Protein AF-A0A920RUZ6-F1 (afdb_monomer_lite)

Radius of gyration: 20.98 Å; chains: 1; bounding box: 64×50×50 Å

Sequence (282 aa):
MYFGDDDTEIQGAILIDAHHAANAIGATGCPRPEDCEFDDQKGVLYFACTAITGDADDSDSPDREIFAWDDHEKNENSGDHQNDPYRPGMIIKIADDNEGSPESLTFRWETLMMGGEPADGGAGWANPDNLELDDKGNLWMVTDIASEVLNQPVIDRDKVSNSSLRGIYSNNSAWFIPTSGPYSGQSFPFAIGPAETELCGLQFSKDQRTLFLTPQHPGIFNGRRKDMAFEERKFALKTTDGKEFFQVRKVPIGSNWPSKEPNQPPRSSIVGVRRKNNKPIV

Secondary structure (DSSP, 8-state):
----SSHHHHHHHHHHTHHHHHHHTTPPPPS-EEEEEEETTTTEEEEEE--B---TT-TTSPPHHHH-SS-TTTT--TT-SS----B--EEEEEEESSSS-TT-S-EEEEEEEE-S-GGGT--S---EEEEEE-TT--EEEEE---TTTTT---S-GGGS-HHHHGGGG-S-EEEEE--SSTTTT--EEEEEPPTT-EEEEEEE-TTSSEEEEEEESTTTTT-BPPTT-EEEEEEEEE-TTS-EEEEEEEEESSB-TTT--TTPPP----EEEE-TT-----

Foldseek 3Di:
DADDPDPVRRVVRCVVVVVVVCVVVPHFQAQQWAEKDADLVQLKIKTWRQKQADDPPDSNHGDCVPPPPDDPVPPDPVPDPPPGRIFQIFMKMKHAPPRNDPPGPHIDMDGLFGADALLVVHQLHGRWHYWDADPVRWIKTKHDLQLVLALDADDDVNPDGPNNLNNVSHAIFMWTAGCDDPRHSHIDTDGGAFRSWTFHDWDADPQQFWIKIKGPDFQVDQWAQAPQDWDWGKYWDA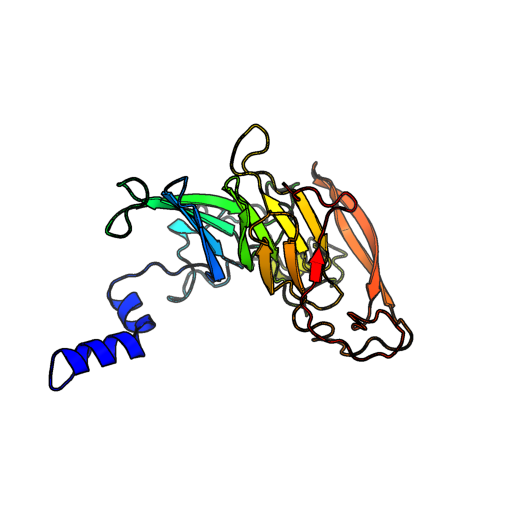DSNGDTDIDTDTHTRTDQPPVRDHRHTHDIDIDIDGDPVSHRPD

pLDDT: mean 90.52, std 12.58, range [43.28, 98.44]

Structure (mmCIF, N/CA/C/O backbone):
data_AF-A0A920RUZ6-F1
#
_entry.id   AF-A0A920RUZ6-F1
#
loop_
_atom_site.group_PDB
_atom_site.id
_atom_site.type_symbol
_atom_site.label_atom_id
_atom_site.label_alt_id
_atom_site.label_comp_id
_atom_site.label_asym_id
_atom_site.label_entity_id
_atom_site.label_seq_id
_atom_site.pdbx_PDB_ins_code
_atom_site.Cartn_x
_atom_site.Cartn_y
_atom_site.Cartn_z
_atom_site.occupancy
_atom_site.B_iso_or_equiv
_atom_site.auth_seq_id
_atom_site.auth_comp_id
_atom_site.auth_asym_id
_atom_site.auth_atom_id
_atom_site.pdbx_PDB_model_num
ATOM 1 N N . MET A 1 1 ? -36.892 10.393 3.819 1.00 81.75 1 MET A N 1
ATOM 2 C CA . MET A 1 1 ? -35.977 9.926 2.758 1.00 81.75 1 MET A CA 1
ATOM 3 C C . MET A 1 1 ? -36.256 8.464 2.444 1.00 81.75 1 MET A C 1
ATOM 5 O O . MET A 1 1 ? -36.456 8.162 1.282 1.00 81.75 1 MET A O 1
ATOM 9 N N . TYR A 1 2 ? -36.401 7.608 3.459 1.00 92.81 2 TYR A N 1
ATOM 10 C CA . TYR A 1 2 ? -36.745 6.190 3.300 1.00 92.81 2 TYR A CA 1
ATOM 11 C C . TYR A 1 2 ? -38.190 5.900 3.742 1.00 92.81 2 TYR A C 1
ATOM 13 O O . TYR A 1 2 ? -38.715 6.615 4.597 1.00 92.81 2 TYR A O 1
ATOM 21 N N . PHE A 1 3 ? -38.824 4.884 3.148 1.00 93.00 3 PHE A N 1
ATOM 22 C CA . PHE A 1 3 ? -40.192 4.435 3.441 1.00 93.00 3 PHE A CA 1
ATOM 23 C C . PHE A 1 3 ? -40.222 2.903 3.549 1.00 93.00 3 PHE A C 1
ATOM 25 O O . PHE A 1 3 ? -39.494 2.234 2.820 1.00 93.00 3 PHE A O 1
ATOM 32 N N . GLY A 1 4 ? -41.080 2.374 4.418 1.00 93.88 4 GLY A N 1
ATOM 33 C CA . GLY A 1 4 ? -41.349 0.946 4.609 1.00 93.88 4 GLY A CA 1
ATOM 34 C C . GLY A 1 4 ? -42.641 0.769 5.411 1.00 93.88 4 GLY A C 1
ATOM 35 O O . GLY A 1 4 ? -43.097 1.731 6.038 1.00 93.88 4 GLY A O 1
ATOM 36 N N . ASP A 1 5 ? -43.241 -0.419 5.367 1.00 97.50 5 ASP A N 1
ATOM 37 C CA . ASP A 1 5 ? -44.487 -0.722 6.083 1.00 97.50 5 ASP A CA 1
ATOM 38 C C . ASP A 1 5 ? -44.259 -0.866 7.604 1.00 97.50 5 ASP A C 1
ATOM 40 O O . ASP A 1 5 ? -45.189 -0.669 8.392 1.00 97.50 5 ASP A O 1
ATOM 44 N N . ASP A 1 6 ? -43.020 -1.149 8.026 1.00 97.88 6 ASP A N 1
ATOM 45 C CA . ASP A 1 6 ? -42.577 -1.178 9.424 1.00 97.88 6 ASP A CA 1
ATOM 46 C C . ASP A 1 6 ? -41.104 -0.737 9.608 1.00 97.88 6 ASP A C 1
ATOM 48 O O . ASP A 1 6 ? -40.382 -0.457 8.646 1.00 97.88 6 ASP A O 1
ATOM 52 N N . ASP A 1 7 ? -40.647 -0.670 10.865 1.00 97.75 7 ASP A N 1
ATOM 53 C CA . ASP A 1 7 ? -39.282 -0.255 11.227 1.00 97.75 7 ASP A CA 1
ATOM 54 C C . ASP A 1 7 ? -38.195 -1.164 10.626 1.00 97.75 7 ASP A C 1
ATOM 56 O O . ASP A 1 7 ? -37.092 -0.700 10.329 1.00 97.75 7 ASP A O 1
ATOM 60 N N . THR A 1 8 ? -38.488 -2.453 10.427 1.00 98.00 8 THR A N 1
ATOM 61 C CA . THR A 1 8 ? -37.533 -3.409 9.849 1.00 98.00 8 THR A CA 1
ATOM 62 C C . THR A 1 8 ? -37.346 -3.135 8.364 1.00 98.00 8 THR A C 1
ATOM 64 O O . THR A 1 8 ? -36.214 -3.139 7.881 1.00 98.00 8 THR A O 1
ATOM 67 N N . GLU A 1 9 ? -38.429 -2.853 7.640 1.00 98.00 9 GLU A N 1
ATOM 68 C CA . GLU A 1 9 ? -38.355 -2.471 6.230 1.00 98.00 9 GLU A CA 1
ATOM 69 C C . GLU A 1 9 ? -37.656 -1.122 6.036 1.00 98.00 9 GLU A C 1
ATOM 71 O O . GLU A 1 9 ? -36.817 -0.993 5.141 1.00 98.00 9 GLU A O 1
ATOM 76 N N . ILE A 1 10 ? -37.919 -0.140 6.908 1.00 97.38 10 ILE A N 1
ATOM 77 C CA . ILE A 1 10 ? -37.213 1.151 6.887 1.00 97.38 10 ILE A CA 1
ATOM 78 C C . ILE A 1 10 ? -35.712 0.943 7.124 1.00 97.38 10 ILE A C 1
ATOM 80 O O . ILE A 1 10 ? -34.892 1.467 6.366 1.00 97.38 10 ILE A O 1
ATOM 84 N N . GLN A 1 11 ? -35.336 0.154 8.136 1.00 97.75 11 GLN A N 1
ATOM 85 C CA . GLN A 1 11 ? -33.933 -0.156 8.408 1.00 97.75 11 GLN A CA 1
ATOM 86 C C . GLN A 1 11 ? -33.286 -0.923 7.246 1.00 97.75 11 GLN A C 1
ATOM 88 O O . GLN A 1 11 ? -32.140 -0.649 6.891 1.00 97.75 11 GLN A O 1
ATOM 93 N N . GLY A 1 12 ? -34.015 -1.850 6.621 1.00 97.69 12 GLY A N 1
ATOM 94 C CA . GLY A 1 12 ? -33.564 -2.572 5.432 1.00 97.69 12 GLY A CA 1
ATOM 95 C C . GLY A 1 12 ? -33.274 -1.636 4.258 1.00 97.69 12 GLY A C 1
ATOM 96 O O . GLY A 1 12 ? -32.224 -1.757 3.630 1.00 97.69 12 GLY A O 1
ATOM 97 N N . ALA A 1 13 ? -34.152 -0.661 4.005 1.00 96.81 13 ALA A N 1
ATOM 98 C CA . ALA A 1 13 ? -33.943 0.350 2.971 1.00 96.81 13 ALA A CA 1
ATOM 99 C C . ALA A 1 13 ? -32.694 1.205 3.247 1.00 96.81 13 ALA A C 1
ATOM 101 O O . ALA A 1 13 ? -31.898 1.422 2.337 1.00 96.81 13 ALA A O 1
ATOM 102 N N . ILE A 1 14 ? -32.480 1.622 4.501 1.00 97.06 14 ILE A N 1
ATOM 103 C CA . ILE A 1 14 ? -31.285 2.381 4.910 1.00 97.06 14 ILE A CA 1
ATOM 104 C C . ILE A 1 14 ? -30.004 1.568 4.689 1.00 97.06 14 ILE A C 1
ATOM 106 O O . ILE A 1 14 ? -29.019 2.112 4.208 1.00 97.06 14 ILE A O 1
ATOM 110 N N . LEU A 1 15 ? -29.995 0.275 5.031 1.00 97.12 15 LEU A N 1
ATOM 111 C CA . LEU A 1 15 ? -28.811 -0.578 4.867 1.00 97.12 15 LEU A CA 1
ATOM 112 C C . LEU A 1 15 ? -28.478 -0.850 3.396 1.00 97.12 15 LEU A C 1
ATOM 114 O O . LEU A 1 15 ? -27.304 -0.932 3.043 1.00 97.12 15 LEU A O 1
ATOM 118 N N . ILE A 1 16 ? -29.494 -0.987 2.541 1.00 96.50 16 ILE A N 1
ATOM 119 C CA . ILE A 1 16 ? -29.303 -1.129 1.091 1.00 96.50 16 ILE A CA 1
ATOM 120 C C . ILE A 1 16 ? -28.745 0.168 0.498 1.00 96.50 16 ILE A C 1
ATOM 122 O O . ILE A 1 16 ? -27.874 0.114 -0.367 1.00 96.50 16 ILE A O 1
ATOM 126 N N . ASP A 1 17 ? -29.220 1.316 0.983 1.00 96.31 17 ASP A N 1
ATOM 127 C CA . ASP A 1 17 ? -28.844 2.644 0.496 1.00 96.31 17 ASP A CA 1
ATOM 128 C C . ASP A 1 17 ? -27.878 3.381 1.444 1.00 96.31 17 ASP A C 1
ATOM 130 O O . ASP A 1 17 ? -27.943 4.598 1.642 1.00 96.31 17 ASP A O 1
ATOM 134 N N . ALA A 1 18 ? -26.977 2.624 2.081 1.00 96.00 18 ALA A N 1
ATOM 135 C CA . ALA A 1 18 ? -26.134 3.128 3.164 1.00 96.00 18 ALA A CA 1
ATOM 136 C C . ALA A 1 18 ? -25.272 4.328 2.743 1.00 96.00 18 ALA A C 1
ATOM 138 O O . ALA A 1 18 ? -25.048 5.228 3.549 1.00 96.00 18 ALA A O 1
ATOM 139 N N . HIS A 1 19 ? -24.831 4.375 1.482 1.00 92.50 19 HIS A N 1
ATOM 140 C CA . HIS A 1 19 ? -24.057 5.493 0.946 1.00 92.50 19 HIS A CA 1
ATOM 141 C C . HIS A 1 19 ? -24.870 6.801 0.927 1.00 92.50 19 HIS A C 1
ATOM 143 O O . HIS A 1 19 ? -24.443 7.797 1.510 1.00 92.50 19 HIS A O 1
ATOM 149 N N . HIS A 1 20 ? -26.079 6.811 0.351 1.00 92.25 20 HIS A N 1
ATOM 150 C CA . HIS A 1 20 ? -26.919 8.014 0.366 1.00 92.25 20 HIS A CA 1
ATOM 151 C C . HIS A 1 20 ? -27.408 8.363 1.773 1.00 92.25 20 HIS A C 1
ATOM 153 O O . HIS A 1 20 ? -27.514 9.543 2.111 1.00 92.25 20 HIS A O 1
ATOM 159 N N . ALA A 1 21 ? -27.668 7.364 2.623 1.00 95.19 21 ALA A N 1
ATOM 160 C CA . ALA A 1 21 ? -27.991 7.593 4.027 1.00 95.19 21 ALA A CA 1
ATOM 161 C C . ALA A 1 21 ? -26.835 8.281 4.777 1.00 95.19 21 ALA A C 1
ATOM 163 O O . ALA A 1 21 ? -27.088 9.227 5.522 1.00 95.19 21 ALA A O 1
ATOM 164 N N . ALA A 1 22 ? -25.586 7.860 4.543 1.00 93.88 22 ALA A N 1
ATOM 165 C CA . ALA A 1 22 ? -24.387 8.478 5.109 1.00 93.88 22 ALA A CA 1
ATOM 166 C C . ALA A 1 22 ? -24.222 9.933 4.640 1.00 93.88 22 ALA A C 1
ATOM 168 O O . ALA A 1 22 ? -24.032 10.830 5.463 1.00 93.88 22 ALA A O 1
ATOM 169 N N . ASN A 1 23 ? -24.396 10.193 3.341 1.00 90.19 23 ASN A N 1
ATOM 170 C CA . ASN A 1 23 ? -24.337 11.555 2.799 1.00 90.19 23 ASN A CA 1
ATOM 171 C C . ASN A 1 23 ? -25.427 12.446 3.420 1.00 90.19 23 ASN A C 1
ATOM 173 O O . ASN A 1 23 ? -25.171 13.593 3.782 1.00 90.19 23 ASN A O 1
ATOM 177 N N . ALA A 1 24 ? -26.639 11.914 3.616 1.00 92.12 24 ALA A N 1
ATOM 178 C CA . ALA A 1 24 ? -27.757 12.654 4.203 1.00 92.12 24 ALA A CA 1
ATOM 179 C C . ALA A 1 24 ? -27.532 13.063 5.670 1.00 92.12 24 ALA A C 1
ATOM 181 O O . ALA A 1 24 ? -28.095 14.070 6.105 1.00 92.12 24 ALA A O 1
ATOM 182 N N . ILE A 1 25 ? -26.732 12.304 6.426 1.00 93.50 25 ILE A N 1
ATOM 183 C CA . ILE A 1 25 ? -26.353 12.647 7.807 1.00 93.50 25 ILE A CA 1
ATOM 184 C C . ILE A 1 25 ? -25.057 13.467 7.891 1.00 93.50 25 ILE A C 1
ATOM 186 O O . ILE A 1 25 ? -24.639 13.811 8.994 1.00 93.50 25 ILE A O 1
ATOM 190 N N . GLY A 1 26 ? -24.444 13.804 6.750 1.00 91.25 26 GLY A N 1
ATOM 191 C CA . GLY A 1 26 ? -23.227 14.613 6.686 1.00 91.25 26 GLY A CA 1
ATOM 192 C C . GLY A 1 26 ? -21.947 13.837 6.995 1.00 91.25 26 GLY A C 1
ATOM 193 O O . GLY A 1 26 ? -21.047 14.392 7.621 1.00 91.25 26 GLY A O 1
ATOM 194 N N . ALA A 1 27 ? -21.866 12.560 6.606 1.00 91.81 27 ALA A N 1
ATOM 195 C CA . ALA A 1 27 ? -20.615 11.812 6.687 1.00 91.81 27 ALA A CA 1
ATOM 196 C C . ALA A 1 27 ? -19.507 12.501 5.871 1.00 91.81 27 ALA A C 1
ATOM 198 O O . ALA A 1 27 ? -19.754 13.033 4.789 1.00 91.81 27 ALA A O 1
ATOM 199 N N . THR A 1 28 ? -18.279 12.474 6.386 1.00 89.31 28 THR A N 1
ATOM 200 C CA . THR A 1 28 ? -17.115 13.042 5.702 1.00 89.31 28 THR A CA 1
ATOM 201 C C . THR A 1 28 ? -16.725 12.186 4.495 1.00 89.31 28 THR A C 1
ATOM 203 O O . THR A 1 28 ? -16.514 10.980 4.634 1.00 89.31 28 THR A O 1
ATOM 206 N N . GLY A 1 29 ? -16.567 12.807 3.324 1.00 87.56 29 GLY A N 1
ATOM 207 C CA . GLY A 1 29 ? -15.992 12.149 2.149 1.00 87.56 29 GLY A CA 1
ATOM 208 C C . GLY A 1 29 ? -14.511 11.832 2.370 1.00 87.56 29 GLY A C 1
ATOM 209 O O . GLY A 1 29 ? -13.710 12.739 2.588 1.00 87.56 29 GLY A O 1
ATOM 210 N N . CYS A 1 30 ? -14.134 10.552 2.323 1.00 88.50 30 CYS A N 1
ATOM 211 C CA . CYS A 1 30 ? -12.760 10.089 2.560 1.00 88.50 30 CYS A CA 1
ATOM 212 C C . CYS A 1 30 ? -11.990 9.818 1.248 1.00 88.50 30 CYS A C 1
ATOM 214 O O . CYS A 1 30 ? -12.592 9.399 0.256 1.00 88.50 30 CYS A O 1
ATOM 216 N N . PRO A 1 31 ? -10.647 9.955 1.230 1.00 87.06 31 PRO A N 1
ATOM 217 C CA . PRO A 1 31 ? -9.810 9.700 0.056 1.00 87.06 31 PRO A CA 1
ATOM 218 C C . PRO A 1 31 ? -9.584 8.214 -0.197 1.00 87.06 31 PRO A C 1
ATOM 220 O O . PRO A 1 31 ? -8.506 7.685 0.067 1.00 87.06 31 PRO A O 1
ATOM 223 N N . ARG A 1 32 ? -10.615 7.554 -0.739 1.00 91.50 32 ARG A N 1
ATOM 224 C CA . ARG A 1 32 ? -10.594 6.130 -1.110 1.00 91.50 32 ARG A CA 1
ATOM 225 C C . ARG A 1 32 ? -10.075 5.252 0.044 1.00 91.50 32 ARG A C 1
ATOM 227 O O . ARG A 1 32 ? -8.954 4.743 -0.038 1.00 91.50 32 ARG A O 1
ATOM 234 N N . PRO A 1 33 ? -10.828 5.162 1.157 1.00 93.62 33 PRO A N 1
ATOM 235 C CA . PRO A 1 33 ? -10.464 4.272 2.251 1.00 93.62 33 PRO A CA 1
ATOM 236 C C . PRO A 1 33 ? -10.457 2.820 1.752 1.00 93.62 33 PRO A C 1
ATOM 238 O O . PRO A 1 33 ? -11.428 2.391 1.131 1.00 93.62 33 PRO A O 1
ATOM 241 N N . GLU A 1 34 ? -9.368 2.100 2.016 1.00 95.19 34 GLU A N 1
ATOM 242 C CA . GLU A 1 34 ? -9.200 0.683 1.678 1.00 95.19 34 GLU A CA 1
ATOM 243 C C . GLU A 1 34 ? -9.257 -0.156 2.970 1.00 95.19 34 GLU A C 1
ATOM 245 O O . GLU A 1 34 ? -10.332 -0.331 3.545 1.00 95.19 34 GLU A O 1
ATOM 250 N N . ASP A 1 35 ? -8.118 -0.651 3.459 1.00 96.75 35 ASP A N 1
ATOM 251 C CA . ASP A 1 35 ? -8.047 -1.544 4.616 1.00 96.75 35 ASP A CA 1
ATOM 252 C C . ASP A 1 35 ? -7.887 -0.809 5.952 1.00 96.75 35 ASP A C 1
ATOM 254 O O . ASP A 1 35 ? -7.406 0.330 6.008 1.00 96.75 35 ASP A O 1
ATOM 258 N N . CYS A 1 36 ? -8.242 -1.484 7.047 1.00 96.25 36 CYS A N 1
ATOM 259 C CA . CYS A 1 36 ? -8.082 -0.965 8.398 1.00 96.25 36 CYS A CA 1
ATOM 260 C C . CYS A 1 36 ? -7.667 -2.037 9.410 1.00 96.25 36 CYS A C 1
ATOM 262 O O . CYS A 1 36 ? -8.163 -3.157 9.382 1.00 96.25 36 CYS A O 1
ATOM 264 N N . GLU A 1 37 ? -6.820 -1.651 10.362 1.00 96.69 37 GLU A N 1
ATOM 265 C CA . GLU A 1 37 ? -6.288 -2.530 11.402 1.00 96.69 37 GLU A CA 1
ATOM 266 C C . GLU A 1 37 ? -6.406 -1.896 12.782 1.00 96.69 37 GLU A C 1
ATOM 268 O O . GLU A 1 37 ? -6.001 -0.748 12.991 1.00 96.69 37 GLU A O 1
ATOM 273 N N . PHE A 1 38 ? -6.949 -2.648 13.738 1.00 95.50 38 PHE A N 1
ATOM 274 C CA . PHE A 1 38 ? -7.128 -2.187 15.111 1.00 95.50 38 PHE A CA 1
ATOM 275 C C . PHE A 1 38 ? -6.049 -2.769 16.025 1.00 95.50 38 PHE A C 1
ATOM 277 O O . PHE A 1 38 ? -5.904 -3.982 16.163 1.00 95.50 38 PHE A O 1
ATOM 284 N N . ASP A 1 39 ? -5.291 -1.890 16.675 1.00 95.19 39 ASP A N 1
ATOM 285 C CA . ASP A 1 39 ? -4.298 -2.272 17.670 1.00 95.19 39 ASP A CA 1
ATOM 286 C C . ASP A 1 39 ? -4.956 -2.346 19.050 1.00 95.19 39 ASP A C 1
ATOM 288 O O . ASP A 1 39 ? -5.033 -1.344 19.764 1.00 95.19 39 ASP A O 1
ATOM 292 N N . ASP A 1 40 ? -5.382 -3.549 19.441 1.00 90.94 40 ASP A N 1
ATOM 293 C CA . ASP A 1 40 ? -5.983 -3.828 20.754 1.00 90.94 40 ASP A CA 1
ATOM 29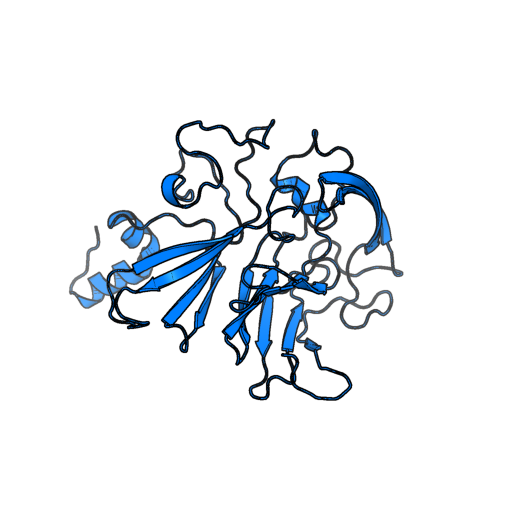4 C C . ASP A 1 40 ? -5.091 -3.407 21.938 1.00 90.94 40 ASP A C 1
ATOM 296 O O . ASP A 1 40 ? -5.588 -3.158 23.035 1.00 90.94 40 ASP A O 1
ATOM 300 N N . GLN A 1 41 ? -3.764 -3.350 21.761 1.00 90.62 41 GLN A N 1
ATOM 301 C CA . GLN A 1 41 ? -2.845 -2.976 22.841 1.00 90.62 41 GLN A CA 1
ATOM 302 C C . GLN A 1 41 ? -2.777 -1.462 23.030 1.00 90.62 41 GLN A C 1
ATOM 304 O O . GLN A 1 41 ? -2.521 -0.991 24.139 1.00 90.62 41 GLN A O 1
ATOM 309 N N . LYS A 1 42 ? -2.956 -0.705 21.944 1.00 92.00 42 LYS A N 1
ATOM 310 C CA . LYS A 1 42 ? -2.902 0.760 21.952 1.00 92.00 42 LYS A CA 1
ATOM 311 C C . LYS A 1 42 ? -4.281 1.421 21.949 1.00 92.00 42 LYS A C 1
ATOM 313 O O . LYS A 1 42 ? -4.343 2.617 22.219 1.00 92.00 42 LYS A O 1
ATOM 318 N N . GLY A 1 43 ? -5.345 0.682 21.633 1.00 94.00 43 GLY A N 1
ATOM 319 C CA . GLY A 1 43 ? -6.697 1.219 21.475 1.00 94.00 43 GLY A CA 1
ATOM 320 C C . GLY A 1 43 ? -6.813 2.177 20.288 1.00 94.00 43 GLY A C 1
ATOM 321 O O . GLY A 1 43 ? -7.483 3.202 20.390 1.00 94.00 43 GLY A O 1
ATOM 322 N N . VAL A 1 44 ? -6.106 1.899 19.185 1.00 94.75 44 VAL A N 1
ATOM 323 C CA . VAL A 1 44 ? -6.088 2.775 18.001 1.00 94.75 44 VAL A CA 1
ATOM 324 C C . VAL A 1 44 ? -6.409 2.004 16.727 1.00 94.75 44 VAL A C 1
ATOM 326 O O . VAL A 1 44 ? -5.952 0.879 16.545 1.00 94.75 44 VAL A O 1
ATOM 329 N N . LEU A 1 45 ? -7.165 2.635 15.832 1.00 95.56 45 LEU A N 1
ATOM 330 C CA . LEU A 1 45 ? -7.466 2.139 14.493 1.00 95.56 45 LEU A CA 1
ATOM 331 C C . LEU A 1 45 ? -6.542 2.820 13.485 1.00 95.56 45 LEU A C 1
ATOM 333 O O . LEU A 1 45 ? -6.452 4.047 13.450 1.00 95.56 45 LEU A O 1
ATOM 337 N N . TYR A 1 46 ? -5.892 2.037 12.640 1.00 96.06 46 TYR A N 1
ATOM 338 C CA . TYR A 1 46 ? -5.207 2.515 11.448 1.00 96.06 46 TYR A CA 1
ATOM 339 C C . TYR A 1 46 ? -6.079 2.225 10.237 1.00 96.06 46 TYR A C 1
ATOM 341 O O . TYR A 1 46 ? -6.652 1.146 10.161 1.00 96.06 46 TYR A O 1
ATOM 349 N N . PHE A 1 47 ? -6.157 3.132 9.273 1.00 95.56 47 PHE A N 1
ATOM 350 C CA . PHE A 1 47 ? -6.726 2.799 7.970 1.00 95.56 47 PHE A CA 1
ATOM 351 C C . PHE A 1 47 ? -5.967 3.485 6.844 1.00 95.56 47 PHE A C 1
ATOM 353 O O . PHE A 1 47 ? -5.413 4.579 7.010 1.00 95.56 47 PHE A O 1
ATOM 360 N N . ALA A 1 48 ? -5.898 2.795 5.713 1.00 96.56 48 ALA A N 1
ATOM 361 C CA . ALA A 1 48 ? -5.228 3.268 4.520 1.00 96.56 48 ALA A CA 1
ATOM 362 C C . ALA A 1 48 ? -6.209 4.030 3.630 1.00 96.56 48 ALA A C 1
ATOM 364 O O . ALA A 1 48 ? -7.334 3.601 3.386 1.00 96.56 48 ALA A O 1
ATOM 365 N N . CYS A 1 49 ? -5.747 5.156 3.108 1.00 95.19 49 CYS A N 1
ATOM 366 C CA . CYS A 1 49 ? -6.401 5.909 2.056 1.00 95.19 49 CYS A CA 1
ATOM 367 C C . CYS A 1 49 ? -5.503 5.860 0.825 1.00 95.19 49 CYS A C 1
ATOM 369 O O . CYS A 1 49 ? -4.452 6.510 0.802 1.00 95.19 49 CYS A O 1
ATOM 371 N N . THR A 1 50 ? -5.881 5.078 -0.188 1.00 95.00 50 THR A N 1
ATOM 372 C CA . THR A 1 50 ? -4.951 4.735 -1.277 1.00 95.00 50 THR A CA 1
ATOM 373 C C . THR A 1 50 ? -4.575 5.931 -2.141 1.00 95.00 50 THR A C 1
ATOM 375 O O . THR A 1 50 ? -3.443 6.061 -2.601 1.00 95.00 50 THR A O 1
ATOM 378 N N . ALA A 1 51 ? -5.486 6.870 -2.362 1.00 90.56 51 ALA A N 1
ATOM 379 C CA . ALA A 1 51 ? -5.167 8.082 -3.095 1.00 90.56 51 ALA A CA 1
ATOM 380 C C . ALA A 1 51 ? -6.178 9.169 -2.792 1.00 90.56 51 ALA A C 1
ATOM 382 O O . ALA A 1 51 ? -7.371 8.909 -2.656 1.00 90.56 51 ALA A O 1
ATOM 383 N N . ILE A 1 52 ? -5.695 10.405 -2.809 1.00 85.38 52 ILE A N 1
ATOM 384 C CA . ILE A 1 52 ? -6.576 11.562 -2.902 1.00 85.38 52 ILE A CA 1
ATOM 385 C C . ILE A 1 52 ? -6.745 11.848 -4.387 1.00 85.38 52 ILE A C 1
ATOM 387 O O . ILE A 1 52 ? -5.763 12.055 -5.103 1.00 85.38 52 ILE A O 1
ATOM 391 N N . THR A 1 53 ? -7.986 11.788 -4.847 1.00 78.75 53 THR A N 1
ATOM 392 C CA . THR A 1 53 ? -8.392 12.041 -6.230 1.00 78.75 53 THR A CA 1
ATOM 393 C C . THR A 1 53 ? -9.663 12.876 -6.210 1.00 78.75 53 THR A C 1
ATOM 395 O O . THR A 1 53 ? -10.484 12.662 -5.325 1.00 78.75 53 THR A O 1
ATOM 398 N N . GLY A 1 54 ? -9.852 13.759 -7.191 1.00 64.81 54 GLY A N 1
ATOM 399 C CA . GLY A 1 54 ? -11.098 14.514 -7.359 1.00 64.81 54 GLY A CA 1
ATOM 400 C C . GLY A 1 54 ? -10.902 16.028 -7.400 1.00 64.81 54 GLY A C 1
ATOM 401 O O . GLY A 1 54 ? -9.933 16.570 -6.862 1.00 64.81 54 GLY A O 1
ATOM 402 N N . ASP A 1 55 ? -11.830 16.706 -8.069 1.00 55.75 55 ASP A N 1
ATOM 403 C CA . ASP A 1 55 ? -11.912 18.165 -8.091 1.00 55.75 55 ASP A CA 1
ATOM 404 C C . ASP A 1 55 ? -12.611 18.688 -6.828 1.00 55.75 55 ASP A C 1
ATOM 406 O O . ASP A 1 55 ? -13.401 17.985 -6.199 1.00 55.75 55 ASP A O 1
ATOM 410 N N . ALA A 1 56 ? -12.313 19.937 -6.455 1.00 49.94 56 ALA A N 1
ATOM 411 C CA . ALA A 1 56 ? -12.820 20.607 -5.247 1.00 49.94 56 ALA A CA 1
ATOM 412 C C . ALA A 1 56 ? -14.348 20.662 -5.148 1.00 49.94 56 ALA A C 1
ATOM 414 O O . ALA A 1 56 ? -14.882 20.845 -4.060 1.00 49.94 56 ALA A O 1
ATOM 415 N N . ASP A 1 57 ? -15.015 20.557 -6.296 1.00 50.72 57 ASP A N 1
ATOM 416 C CA . ASP A 1 57 ? -16.420 20.908 -6.474 1.00 50.72 57 ASP A CA 1
ATOM 417 C C . ASP A 1 57 ? -17.333 19.676 -6.629 1.00 50.72 57 ASP A C 1
ATOM 419 O O . ASP A 1 57 ? -18.521 19.831 -6.915 1.00 50.72 57 ASP A O 1
ATOM 423 N N . ASP A 1 58 ? -16.801 18.459 -6.463 1.00 55.69 58 ASP A N 1
ATOM 424 C CA . ASP A 1 58 ? -17.588 17.221 -6.484 1.00 55.69 58 ASP A CA 1
ATOM 425 C C . ASP A 1 58 ? -17.944 16.786 -5.053 1.00 55.69 58 ASP A C 1
ATOM 427 O O . ASP A 1 58 ? -17.081 16.728 -4.179 1.00 55.69 58 ASP A O 1
ATOM 431 N N . SER A 1 59 ? -19.221 16.486 -4.798 1.00 51.69 59 SER A N 1
ATOM 432 C CA . SER A 1 59 ? -19.712 16.082 -3.472 1.00 51.69 59 SER A CA 1
ATOM 433 C C . SER A 1 59 ? -19.196 14.716 -3.021 1.00 51.69 59 SER A C 1
ATOM 435 O O . SER A 1 59 ? -19.278 14.409 -1.835 1.00 51.69 59 SER A O 1
ATOM 437 N N . ASP A 1 60 ? -18.668 13.923 -3.956 1.00 57.41 60 ASP A N 1
ATOM 438 C CA . ASP A 1 60 ? -18.052 12.622 -3.683 1.00 57.41 60 ASP A CA 1
ATOM 439 C C . ASP A 1 60 ? -16.516 12.719 -3.567 1.00 57.41 60 ASP A C 1
ATOM 441 O O . ASP A 1 60 ? -15.829 11.704 -3.403 1.00 57.41 60 ASP A O 1
ATOM 445 N N . SER A 1 61 ? -15.957 13.934 -3.639 1.00 70.81 61 SER A N 1
ATOM 446 C CA . SER A 1 61 ? -14.531 14.169 -3.421 1.00 70.81 61 SER A CA 1
ATOM 447 C C . SER A 1 61 ? -14.168 14.124 -1.933 1.00 70.81 61 SER A C 1
ATOM 449 O O . SER A 1 61 ? -14.981 14.456 -1.067 1.00 70.81 61 SER A O 1
ATOM 451 N N . PRO A 1 62 ? -12.913 13.771 -1.611 1.00 80.31 62 PRO A N 1
ATOM 452 C CA . PRO A 1 62 ? -12.415 13.836 -0.247 1.00 80.31 62 PRO A CA 1
ATOM 453 C C . PRO A 1 62 ? -12.506 15.253 0.314 1.00 80.31 62 PRO A C 1
ATOM 455 O O . PRO A 1 62 ? -12.163 16.217 -0.377 1.00 80.31 62 PRO A O 1
ATOM 458 N N . ASP A 1 63 ? -12.908 15.370 1.578 1.00 80.12 63 ASP A N 1
ATOM 459 C CA . ASP A 1 63 ? -12.959 16.657 2.266 1.00 80.12 63 ASP A CA 1
ATOM 460 C C . ASP A 1 63 ? -11.556 17.281 2.327 1.00 80.12 63 ASP A C 1
ATOM 462 O O . ASP A 1 63 ? -10.612 16.704 2.874 1.00 80.12 63 ASP A O 1
ATOM 466 N N . ARG A 1 64 ? -11.403 18.466 1.733 1.00 72.12 64 ARG A N 1
ATOM 467 C CA . ARG A 1 64 ? -10.108 19.145 1.637 1.00 72.12 64 ARG A CA 1
ATOM 468 C C . ARG A 1 64 ? -9.665 19.757 2.957 1.00 72.12 64 ARG A C 1
ATOM 470 O O . ARG A 1 64 ? -8.469 19.793 3.205 1.00 72.12 64 ARG A O 1
ATOM 477 N N . GLU A 1 65 ? -10.578 20.214 3.808 1.00 74.19 65 GLU A N 1
ATOM 478 C CA . GLU A 1 65 ? -10.198 20.759 5.117 1.00 74.19 65 GLU A CA 1
ATOM 479 C C . GLU A 1 65 ? -9.576 19.674 6.002 1.00 74.19 65 GLU A C 1
ATOM 481 O O . GLU A 1 65 ? -8.697 19.955 6.816 1.00 74.19 65 GLU A O 1
ATOM 486 N N . ILE A 1 66 ? -10.010 18.427 5.812 1.00 79.50 66 ILE A N 1
ATOM 487 C CA . ILE A 1 66 ? -9.574 17.280 6.609 1.00 79.50 66 ILE A CA 1
ATOM 488 C C . ILE A 1 66 ? -8.381 16.567 5.962 1.00 79.50 66 ILE A C 1
ATOM 490 O O . ILE A 1 66 ? -7.428 16.211 6.653 1.00 79.50 66 ILE A O 1
ATOM 494 N N . PHE A 1 67 ? -8.408 16.355 4.644 1.00 81.25 67 PHE A N 1
ATOM 495 C CA . PHE A 1 67 ? -7.443 15.491 3.958 1.00 81.25 67 PHE A CA 1
ATOM 496 C C . PHE A 1 67 ? -6.459 16.228 3.038 1.00 81.25 67 PHE A C 1
ATOM 498 O O . PHE A 1 67 ? -5.602 15.570 2.442 1.00 81.25 67 PHE A O 1
ATOM 505 N N . ALA A 1 68 ? -6.523 17.559 2.893 1.00 65.81 68 ALA A N 1
ATOM 506 C CA . ALA A 1 68 ? -5.509 18.274 2.114 1.00 65.81 68 ALA A CA 1
ATOM 507 C C . ALA A 1 68 ? -4.128 18.226 2.790 1.00 65.81 68 ALA A C 1
ATOM 509 O O . ALA A 1 68 ? -3.986 18.274 4.010 1.00 65.81 68 ALA A O 1
ATOM 510 N N . TRP A 1 69 ? -3.094 18.129 1.953 1.00 6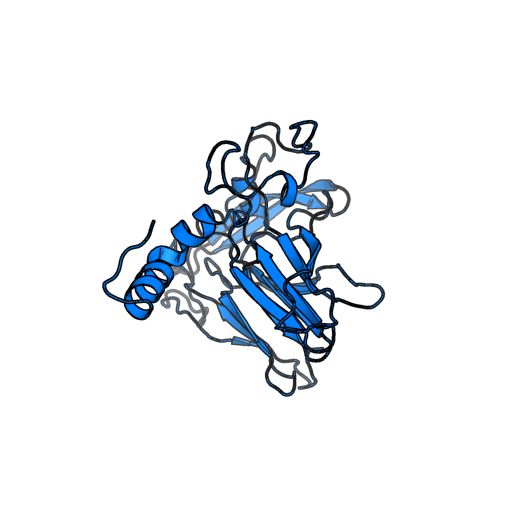0.59 69 TRP A N 1
ATOM 511 C CA . TRP A 1 69 ? -1.687 18.156 2.365 1.00 60.59 69 TRP A CA 1
ATOM 512 C C . TRP A 1 69 ? -1.139 19.588 2.456 1.00 60.59 69 TRP A C 1
ATOM 514 O O . TRP A 1 69 ? -0.237 19.871 3.243 1.00 60.59 69 TRP A O 1
ATOM 524 N N . ASP A 1 70 ? -1.668 20.483 1.625 1.00 53.94 70 ASP A N 1
ATOM 525 C CA . ASP A 1 70 ? -1.287 21.881 1.493 1.00 53.94 70 ASP A CA 1
ATOM 526 C C . ASP A 1 70 ? -2.313 22.823 2.135 1.00 53.94 70 ASP A C 1
ATOM 528 O O . ASP A 1 70 ? -3.488 22.496 2.278 1.00 53.94 70 ASP A O 1
ATOM 532 N N . ASP A 1 71 ? -1.819 23.990 2.555 1.00 47.84 71 ASP A N 1
ATOM 533 C CA . ASP A 1 71 ? -2.570 25.074 3.187 1.00 47.84 71 ASP A CA 1
ATOM 534 C C . ASP A 1 71 ? -3.913 25.333 2.483 1.00 47.84 71 ASP A C 1
ATOM 536 O O . ASP A 1 71 ? -3.963 25.923 1.397 1.00 47.84 71 ASP A O 1
ATOM 540 N N . HIS A 1 72 ? -4.995 24.924 3.151 1.00 46.28 72 HIS A N 1
ATOM 541 C CA . HIS A 1 72 ? -6.371 25.141 2.721 1.00 46.28 72 HIS A CA 1
ATOM 542 C C . HIS A 1 72 ? -6.658 26.623 2.406 1.00 46.28 72 HIS A C 1
ATOM 544 O O . HIS A 1 72 ? -7.479 26.920 1.541 1.00 46.28 72 HIS A O 1
ATOM 550 N N . GLU A 1 73 ? -5.960 27.571 3.049 1.00 44.53 73 GLU A N 1
ATOM 551 C CA . GLU A 1 73 ? -6.173 29.007 2.842 1.00 44.53 73 GLU A CA 1
ATOM 552 C C . GLU A 1 73 ? -5.526 29.549 1.562 1.00 44.53 73 GLU A C 1
ATOM 554 O O . GLU A 1 73 ? -5.998 30.555 1.023 1.00 44.53 73 GLU A O 1
ATOM 559 N N . LYS A 1 74 ? -4.449 28.928 1.060 1.00 46.00 74 LYS A N 1
ATOM 560 C CA . LYS A 1 74 ? -3.713 29.450 -0.106 1.00 46.00 74 LYS A CA 1
ATOM 561 C C . LYS A 1 74 ? -4.138 28.836 -1.429 1.00 46.00 74 LYS A C 1
ATOM 563 O O . LYS A 1 74 ? -3.892 29.457 -2.459 1.00 46.00 74 LYS A O 1
ATOM 568 N N . ASN A 1 75 ? -4.781 27.665 -1.421 1.00 43.88 75 ASN A N 1
ATOM 569 C CA . ASN A 1 75 ? -5.108 26.925 -2.648 1.00 43.88 75 ASN A CA 1
ATOM 570 C C . ASN A 1 75 ? -3.856 26.736 -3.543 1.00 43.88 75 ASN A C 1
ATOM 572 O O . ASN A 1 75 ? -3.934 26.754 -4.771 1.00 43.88 75 ASN A O 1
ATOM 576 N N . GLU A 1 76 ? -2.682 26.642 -2.907 1.00 44.56 76 GLU A N 1
ATOM 577 C CA . GLU A 1 76 ? -1.372 26.568 -3.545 1.00 44.56 76 GLU A CA 1
ATOM 578 C C . GLU A 1 76 ? -0.722 25.238 -3.194 1.00 44.56 76 GLU A C 1
ATOM 580 O O . GLU A 1 76 ? -0.118 25.047 -2.135 1.00 44.56 76 GLU A O 1
ATOM 585 N N . ASN A 1 77 ? -0.784 24.338 -4.160 1.00 49.28 77 ASN A N 1
ATOM 586 C CA . ASN A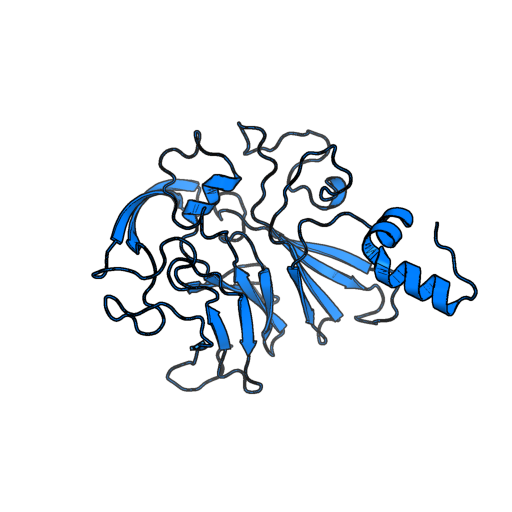 1 77 ? -0.088 23.079 -4.104 1.00 49.28 77 ASN A CA 1
ATOM 587 C C . ASN A 1 77 ? 1.383 23.352 -4.423 1.00 49.28 77 ASN A C 1
ATOM 589 O O . ASN A 1 77 ? 1.777 23.491 -5.579 1.00 49.28 77 ASN A O 1
ATOM 593 N N . SER A 1 78 ? 2.194 23.505 -3.374 1.00 43.28 78 SER A N 1
ATOM 594 C CA . SER A 1 78 ? 3.605 23.932 -3.453 1.00 43.28 78 SER A CA 1
ATOM 595 C C . SER A 1 78 ? 4.515 23.085 -4.371 1.00 43.28 78 SER A C 1
ATOM 597 O O . SER A 1 78 ? 5.657 23.476 -4.610 1.00 43.28 78 SER A O 1
ATOM 599 N N . GLY A 1 79 ? 4.015 21.969 -4.921 1.00 46.78 79 GLY A N 1
ATOM 600 C CA . GLY A 1 79 ? 4.686 21.126 -5.915 1.00 46.78 79 GLY A CA 1
ATOM 601 C C . GLY A 1 79 ? 3.899 20.852 -7.207 1.00 46.78 79 GLY A C 1
ATOM 602 O O . GLY A 1 79 ? 4.320 20.000 -7.983 1.00 46.78 79 GLY A O 1
ATOM 603 N N . ASP A 1 80 ? 2.778 21.527 -7.463 1.00 51.25 80 ASP A N 1
ATOM 604 C CA . ASP A 1 80 ? 1.916 21.265 -8.622 1.00 51.25 80 ASP A CA 1
ATOM 605 C C . ASP A 1 80 ? 1.814 22.479 -9.527 1.00 51.25 80 ASP A C 1
ATOM 607 O O . ASP A 1 80 ? 0.977 23.367 -9.390 1.00 51.25 80 ASP A O 1
ATOM 611 N N . HIS A 1 81 ? 2.700 22.485 -10.509 1.00 50.56 81 HIS A N 1
ATOM 612 C CA . HIS A 1 81 ? 2.685 23.465 -11.581 1.00 50.56 81 HIS A CA 1
ATOM 613 C C . HIS A 1 81 ? 1.596 23.169 -12.641 1.00 50.56 81 HIS A C 1
ATOM 615 O O . HIS A 1 81 ? 1.586 23.836 -13.675 1.00 50.56 81 HIS A O 1
ATOM 621 N N . GLN A 1 82 ? 0.722 22.166 -12.434 1.00 53.53 82 GLN A N 1
ATOM 622 C CA . GLN A 1 82 ? -0.159 21.589 -13.463 1.00 53.53 82 GLN A CA 1
ATOM 623 C C . GLN A 1 82 ? -1.647 21.431 -13.063 1.00 53.53 82 GLN A C 1
ATOM 625 O O . GLN A 1 82 ? -2.433 21.016 -13.915 1.00 53.53 82 GLN A O 1
ATOM 630 N N . ASN A 1 83 ? -2.055 21.810 -11.845 1.00 62.50 83 ASN A N 1
ATOM 631 C CA . ASN A 1 83 ? -3.408 21.636 -11.286 1.00 62.50 83 ASN A CA 1
ATOM 632 C C . ASN A 1 83 ? -3.892 20.162 -11.234 1.00 62.50 83 ASN A C 1
ATOM 634 O O . ASN A 1 83 ? -5.063 19.892 -11.500 1.00 62.50 83 ASN A O 1
ATOM 638 N N . ASP A 1 84 ? -3.016 19.198 -10.921 1.00 68.19 84 ASP A N 1
ATOM 639 C CA . ASP A 1 84 ? -3.390 17.784 -10.725 1.00 68.19 84 ASP A CA 1
ATOM 640 C C . ASP A 1 84 ? -3.720 17.495 -9.238 1.00 68.19 84 ASP A C 1
ATOM 642 O O . ASP A 1 84 ? -2.810 17.505 -8.390 1.00 68.19 84 ASP A O 1
ATOM 646 N N . PRO A 1 85 ? -4.991 17.176 -8.894 1.00 72.12 85 PRO A N 1
ATOM 647 C CA . PRO A 1 85 ? -5.404 16.922 -7.513 1.00 72.12 85 PRO A CA 1
ATOM 648 C C . PRO A 1 85 ? -4.859 15.605 -6.947 1.00 72.12 85 PRO A C 1
ATOM 650 O O . PRO A 1 85 ? -4.997 15.360 -5.749 1.00 72.12 85 PRO A O 1
ATOM 653 N N . TYR A 1 86 ? -4.236 14.756 -7.774 1.00 83.44 86 TYR A N 1
ATOM 654 C CA . TYR A 1 86 ? -3.696 13.479 -7.329 1.00 83.44 86 TYR A CA 1
ATOM 655 C C . TYR A 1 86 ? -2.714 13.643 -6.163 1.00 83.44 86 TYR A C 1
ATOM 657 O O . TYR A 1 86 ? -1.772 14.445 -6.212 1.00 83.44 86 TYR A O 1
ATOM 665 N N . ARG A 1 87 ? -2.880 12.806 -5.135 1.00 86.00 87 ARG A N 1
ATOM 666 C CA . ARG A 1 87 ? -1.885 12.590 -4.078 1.00 86.00 87 ARG A CA 1
ATOM 667 C C . ARG A 1 87 ? -1.647 11.099 -3.840 1.00 86.00 87 ARG A C 1
ATOM 669 O O . ARG A 1 87 ? -2.580 10.307 -3.962 1.00 86.00 87 ARG A O 1
ATOM 676 N N . PRO A 1 88 ? -0.423 10.714 -3.434 1.00 89.81 88 PRO A N 1
ATOM 677 C CA . PRO A 1 88 ? 0.020 9.321 -3.299 1.00 89.81 88 PRO A CA 1
ATOM 678 C C . PRO A 1 88 ? -0.636 8.509 -2.164 1.00 89.81 88 PRO A C 1
ATOM 680 O O . PRO A 1 88 ? -0.194 7.389 -1.921 1.00 89.81 88 PRO A O 1
ATOM 683 N N . GLY A 1 89 ? -1.664 9.034 -1.496 1.00 92.81 89 GLY A N 1
ATOM 684 C CA . GLY A 1 89 ? -2.365 8.363 -0.401 1.00 92.81 89 GLY A CA 1
ATOM 685 C C . GLY A 1 89 ? -1.736 8.603 0.969 1.00 92.81 89 GLY A C 1
ATOM 686 O O . GLY A 1 89 ? -0.671 9.210 1.084 1.00 92.81 89 GLY A O 1
ATOM 687 N N . MET A 1 90 ? -2.413 8.137 2.014 1.00 93.94 90 MET A N 1
ATOM 688 C CA . MET A 1 90 ? -2.034 8.349 3.411 1.00 93.94 90 MET A CA 1
ATOM 689 C C . MET A 1 90 ? -2.464 7.184 4.303 1.00 93.94 90 MET A C 1
ATOM 691 O O . MET A 1 90 ? -3.317 6.384 3.929 1.00 93.94 90 MET A O 1
ATOM 695 N N . ILE A 1 91 ? -1.880 7.114 5.496 1.00 95.81 91 ILE A N 1
ATOM 696 C CA . ILE A 1 91 ? -2.339 6.261 6.592 1.00 95.81 91 ILE A CA 1
ATOM 697 C C . ILE A 1 91 ? -2.828 7.185 7.698 1.00 95.81 91 ILE A C 1
ATOM 699 O O . ILE A 1 91 ? -2.078 8.048 8.166 1.00 95.81 91 ILE A O 1
ATOM 703 N N . ILE A 1 92 ? -4.070 6.990 8.122 1.00 94.81 92 ILE A N 1
ATOM 704 C CA . ILE A 1 92 ? -4.688 7.745 9.209 1.00 94.81 92 ILE A CA 1
ATOM 705 C C . ILE A 1 92 ? -4.724 6.861 10.446 1.00 94.81 92 ILE A C 1
ATOM 707 O O . ILE A 1 92 ? -4.934 5.651 10.362 1.00 94.81 92 ILE A O 1
ATOM 711 N N . LYS A 1 93 ? -4.508 7.481 11.601 1.00 94.88 93 LYS A N 1
ATOM 712 C CA . LYS A 1 93 ? -4.673 6.860 12.907 1.00 94.88 93 LYS A CA 1
ATOM 713 C C . LYS A 1 93 ? -5.828 7.534 13.634 1.00 94.88 93 LYS A C 1
ATOM 715 O O . LYS A 1 93 ? -5.846 8.756 13.762 1.00 94.88 93 LYS A O 1
ATOM 720 N N . ILE A 1 94 ? -6.752 6.731 14.140 1.00 94.19 94 ILE A N 1
ATOM 721 C CA . ILE A 1 94 ? -7.864 7.145 14.991 1.00 94.19 94 ILE A CA 1
ATOM 722 C C . ILE A 1 94 ? -7.646 6.566 16.387 1.00 94.19 94 ILE A C 1
ATOM 724 O O . ILE A 1 94 ? -7.310 5.394 16.537 1.00 94.19 94 ILE A O 1
ATOM 728 N N . ALA A 1 95 ? -7.852 7.391 17.405 1.00 94.94 95 ALA A N 1
ATOM 729 C CA . ALA A 1 95 ? -7.944 6.975 18.797 1.00 94.94 95 ALA A CA 1
ATOM 730 C C . ALA A 1 95 ? -9.264 7.504 19.353 1.00 94.94 95 ALA A C 1
ATOM 732 O O . ALA A 1 95 ? -9.569 8.685 19.178 1.00 94.94 95 ALA A O 1
ATOM 733 N N . ASP A 1 96 ? -10.053 6.655 19.996 1.00 93.25 96 ASP A N 1
ATOM 734 C CA . ASP A 1 96 ? -11.266 7.119 20.658 1.00 93.25 96 ASP A CA 1
ATOM 735 C C . ASP A 1 96 ? -10.933 7.928 21.931 1.00 93.25 96 ASP A C 1
ATOM 737 O O . ASP A 1 96 ? -9.782 8.017 22.367 1.00 93.25 96 ASP A O 1
ATOM 741 N N . ASP A 1 97 ? -11.946 8.546 22.536 1.00 88.19 97 ASP A N 1
ATOM 742 C CA . ASP A 1 97 ? -11.764 9.271 23.800 1.00 88.19 97 ASP A CA 1
ATOM 743 C C . ASP A 1 97 ? -11.822 8.356 25.047 1.00 88.19 97 ASP A C 1
ATOM 745 O O . ASP A 1 97 ? -11.775 8.861 26.172 1.00 88.19 97 ASP A O 1
ATOM 749 N N . ASN A 1 98 ? -11.932 7.030 24.877 1.00 88.50 98 ASN A N 1
ATOM 750 C CA . ASN A 1 98 ? -12.169 6.064 25.958 1.00 88.50 98 ASN A CA 1
ATOM 751 C C . ASN A 1 98 ? -11.333 4.770 25.825 1.00 88.50 98 ASN A C 1
ATOM 753 O O . ASN A 1 98 ? -11.805 3.674 26.121 1.00 88.50 98 ASN A O 1
ATOM 757 N N . GLU A 1 99 ? -10.065 4.917 25.436 1.00 85.75 99 GLU A N 1
ATOM 758 C CA . GLU A 1 99 ? -9.027 3.873 25.487 1.00 85.75 99 GLU A CA 1
ATOM 759 C C . GLU A 1 99 ? -9.346 2.588 24.689 1.00 85.75 99 GLU A C 1
ATOM 761 O O . GLU A 1 99 ? -9.121 1.471 25.154 1.00 85.75 99 GLU A O 1
ATOM 766 N N . GLY A 1 100 ? -9.827 2.737 23.454 1.00 87.19 100 GLY A N 1
ATOM 767 C CA . GLY A 1 100 ? -10.134 1.636 22.535 1.00 87.19 100 GLY A CA 1
ATOM 768 C C . GLY A 1 100 ? -11.521 1.022 22.738 1.00 87.19 100 GLY A C 1
ATOM 769 O O . GLY A 1 100 ? -11.749 -0.133 22.380 1.00 87.19 100 GLY A O 1
ATOM 770 N N . SER A 1 101 ? -12.441 1.774 23.331 1.00 89.12 101 SER A N 1
ATOM 771 C CA . SER A 1 101 ? -13.813 1.370 23.608 1.00 89.12 101 SER A CA 1
ATOM 772 C C . SER A 1 101 ? -14.662 1.399 22.323 1.00 89.12 101 SER A C 1
ATOM 774 O O . SER A 1 101 ? -14.863 2.457 21.721 1.00 89.12 101 SER A O 1
ATOM 776 N N . PRO A 1 102 ? -15.205 0.249 21.875 1.00 84.56 102 PRO A N 1
ATOM 777 C CA . PRO A 1 102 ? -15.967 0.169 20.626 1.00 84.56 102 PRO A CA 1
ATOM 778 C C . PRO A 1 102 ? -17.320 0.899 20.677 1.00 84.56 102 PRO A C 1
ATOM 780 O O . PRO A 1 102 ? -17.947 1.097 19.638 1.00 84.56 102 PRO A O 1
ATOM 783 N N . GLU A 1 103 ? -17.800 1.280 21.862 1.00 90.94 103 GLU A N 1
ATOM 784 C CA . GLU A 1 103 ? -19.021 2.067 22.052 1.00 90.94 103 GLU A CA 1
ATOM 785 C C . GLU A 1 103 ? -18.804 3.590 22.022 1.00 90.94 103 GLU A C 1
ATOM 787 O O . GLU A 1 103 ? -19.781 4.345 22.071 1.00 90.94 103 GLU A O 1
ATOM 792 N N . SER A 1 104 ? -17.553 4.055 21.947 1.00 92.88 104 SER A N 1
ATOM 793 C CA . SER A 1 104 ? -17.226 5.478 21.861 1.00 92.88 104 SER A CA 1
ATOM 794 C C . SER A 1 104 ? -17.826 6.124 20.612 1.00 92.88 104 SER A C 1
ATOM 796 O O . SER A 1 104 ? -17.669 5.639 19.495 1.00 92.88 104 SER A O 1
ATOM 798 N N . LEU A 1 105 ? -18.486 7.271 20.798 1.00 94.06 105 LEU A N 1
ATOM 799 C CA . LEU A 1 105 ? -19.089 8.056 19.709 1.00 94.06 105 LEU A CA 1
ATOM 800 C C . LEU A 1 105 ? -18.229 9.252 19.278 1.00 94.06 105 LEU A C 1
ATOM 802 O O . LEU A 1 105 ? -18.601 9.979 18.359 1.00 94.06 105 LEU A O 1
ATOM 806 N N . THR A 1 106 ? -17.105 9.483 19.956 1.00 95.06 106 THR A N 1
ATOM 807 C CA . THR A 1 106 ? -16.159 10.558 19.656 1.00 95.06 106 THR A CA 1
ATOM 808 C C . THR A 1 106 ? -14.741 10.014 19.621 1.00 95.06 106 THR A C 1
ATOM 810 O O . THR A 1 106 ? -14.400 9.051 20.313 1.00 95.06 106 THR A O 1
ATOM 813 N N . PHE A 1 107 ? -13.924 10.620 18.768 1.00 94.94 107 PHE A N 1
ATOM 814 C CA . PHE A 1 107 ? -12.552 10.206 18.549 1.00 94.94 107 PHE A CA 1
ATOM 815 C C . PHE A 1 107 ? -11.682 11.384 18.121 1.00 94.94 107 PHE A C 1
ATOM 817 O O . PHE A 1 107 ? -12.161 12.432 17.678 1.00 94.94 107 PHE A O 1
ATOM 824 N N . ARG A 1 108 ? -10.375 11.172 18.218 1.00 93.88 108 ARG A N 1
ATOM 825 C CA . ARG A 1 108 ? -9.326 12.015 17.653 1.00 93.88 108 ARG A CA 1
ATOM 826 C C . ARG A 1 108 ? -8.683 11.283 16.492 1.00 93.88 108 ARG A C 1
ATOM 828 O O . ARG A 1 108 ? -8.562 10.060 16.514 1.00 93.88 108 ARG A O 1
ATOM 835 N N . TRP A 1 109 ? -8.232 12.036 15.502 1.00 92.75 109 TRP A N 1
ATOM 836 C CA . TRP A 1 109 ? -7.554 11.489 14.338 1.00 92.75 109 TRP A CA 1
ATOM 837 C C . TRP A 1 109 ? -6.282 12.280 14.033 1.00 92.75 109 TRP A C 1
ATOM 839 O O . TRP A 1 109 ? -6.168 13.457 14.378 1.00 92.75 109 TRP A O 1
ATOM 849 N N . GLU A 1 110 ? -5.320 11.613 13.406 1.00 90.81 110 GLU A N 1
ATOM 850 C CA . GLU A 1 110 ? -4.108 12.224 12.868 1.00 90.81 110 GLU A CA 1
ATOM 851 C C . GLU A 1 110 ? -3.679 11.509 11.582 1.00 90.81 110 GLU A C 1
ATOM 853 O O . GLU A 1 110 ? -3.810 10.287 11.461 1.00 90.81 110 GLU A O 1
ATOM 858 N N . THR A 1 111 ? -3.122 12.255 10.626 1.00 90.81 111 THR A N 1
ATOM 859 C CA . THR A 1 111 ? -2.393 11.660 9.501 1.00 90.81 111 THR A CA 1
ATOM 860 C C . THR A 1 111 ? -1.083 11.096 10.035 1.00 90.81 111 THR A C 1
ATOM 862 O O . THR A 1 111 ? -0.147 11.842 10.320 1.00 90.81 111 THR A O 1
ATOM 865 N N . LEU A 1 112 ? -1.013 9.773 10.184 1.00 92.44 112 LEU A N 1
ATOM 866 C CA . LEU A 1 112 ? 0.181 9.097 10.683 1.00 92.44 112 LEU A CA 1
ATOM 867 C C . LEU A 1 112 ? 1.325 9.214 9.674 1.00 92.44 112 LEU A C 1
ATOM 869 O O . LEU A 1 112 ? 2.464 9.485 10.048 1.00 92.44 112 LEU A O 1
ATOM 873 N N . MET A 1 113 ? 1.022 8.967 8.397 1.00 92.94 113 MET A N 1
ATOM 874 C CA . MET A 1 113 ? 1.993 8.999 7.306 1.00 92.94 113 MET A CA 1
ATOM 875 C C . MET A 1 113 ? 1.333 9.420 6.001 1.00 92.94 113 MET A C 1
ATOM 877 O O . MET A 1 113 ? 0.217 9.006 5.701 1.00 92.94 113 MET A O 1
ATOM 881 N N . MET A 1 114 ? 2.069 10.167 5.187 1.00 92.19 114 MET A N 1
ATOM 882 C CA . MET A 1 114 ? 1.683 10.511 3.822 1.00 92.19 114 MET A CA 1
ATOM 883 C C . MET A 1 114 ? 2.623 9.825 2.836 1.00 92.19 114 MET A C 1
ATOM 885 O O . MET A 1 114 ? 3.841 9.815 3.033 1.00 92.19 114 MET A O 1
ATOM 889 N N . GLY A 1 115 ? 2.070 9.276 1.758 1.00 94.00 115 GLY A N 1
ATOM 890 C CA . GLY A 1 115 ? 2.855 8.802 0.626 1.00 94.00 115 GLY A CA 1
ATOM 891 C C . GLY A 1 115 ? 3.628 9.942 -0.041 1.00 94.00 115 GLY A C 1
ATOM 892 O O . GLY A 1 115 ? 3.437 11.118 0.255 1.00 94.00 115 GLY A O 1
ATOM 893 N N . GLY A 1 116 ? 4.503 9.619 -0.983 1.00 93.19 116 GLY A N 1
ATOM 894 C CA . GLY A 1 116 ? 5.312 10.615 -1.686 1.00 93.19 116 GLY A CA 1
ATOM 895 C C . GLY A 1 116 ? 6.799 10.315 -1.611 1.00 93.19 116 GLY A C 1
ATOM 896 O O . GLY A 1 116 ? 7.230 9.327 -1.021 1.00 93.19 116 GLY A O 1
ATOM 897 N N . GLU A 1 117 ? 7.607 11.121 -2.287 1.00 93.69 117 GLU A N 1
ATOM 898 C CA . GLU A 1 117 ? 9.059 10.950 -2.281 1.00 93.69 117 GLU A CA 1
ATOM 899 C C . GLU A 1 117 ? 9.675 11.468 -0.971 1.00 93.69 117 GLU A C 1
ATOM 901 O O . GLU A 1 117 ? 9.281 12.533 -0.496 1.00 93.69 117 GLU A O 1
ATOM 906 N N . PRO A 1 118 ? 10.698 10.792 -0.409 1.00 93.31 118 PRO A N 1
ATOM 907 C CA . PRO A 1 118 ? 11.324 11.230 0.841 1.00 93.31 118 PRO A CA 1
ATOM 908 C C . PRO A 1 118 ? 11.976 12.612 0.763 1.00 93.31 118 PRO A C 1
ATOM 910 O O . PRO A 1 118 ? 12.032 13.320 1.763 1.00 93.31 118 PRO A O 1
ATOM 913 N N . ALA A 1 119 ? 12.440 13.008 -0.426 1.00 92.44 119 ALA A N 1
ATOM 914 C CA . ALA A 1 119 ? 12.990 14.341 -0.676 1.00 92.44 119 ALA A CA 1
ATOM 915 C C . ALA A 1 119 ? 11.986 15.472 -0.412 1.00 92.44 119 ALA A C 1
ATOM 917 O O . ALA A 1 119 ? 12.391 16.580 -0.074 1.00 92.44 119 ALA A O 1
ATOM 918 N N . ASP A 1 120 ? 10.695 15.172 -0.561 1.00 88.75 120 ASP A N 1
ATOM 919 C CA . ASP A 1 120 ? 9.592 16.119 -0.431 1.00 88.75 120 ASP A CA 1
ATOM 920 C C . ASP A 1 120 ? 8.802 15.868 0.877 1.00 88.75 120 ASP A C 1
ATOM 922 O O . ASP A 1 120 ? 7.672 16.320 1.032 1.00 88.75 120 ASP A O 1
ATOM 926 N N . GLY A 1 121 ? 9.392 15.127 1.828 1.00 88.25 121 GLY A N 1
ATOM 927 C CA . GLY A 1 121 ? 8.787 14.808 3.127 1.00 88.25 121 GLY A CA 1
ATOM 928 C C . GLY A 1 121 ? 7.820 13.619 3.126 1.00 88.25 121 GLY A C 1
ATOM 929 O O . GLY A 1 121 ? 7.210 13.341 4.155 1.00 88.25 121 GLY A O 1
ATOM 930 N N . GLY A 1 122 ? 7.682 12.906 2.004 1.00 92.12 122 GLY A N 1
ATOM 931 C CA . GLY A 1 122 ? 6.818 11.732 1.891 1.00 92.12 122 GLY A CA 1
ATOM 932 C C . GLY A 1 122 ? 7.457 10.438 2.404 1.00 92.12 122 GLY A C 1
ATOM 933 O O . GLY A 1 122 ? 8.667 10.325 2.600 1.00 92.12 122 GLY A O 1
ATOM 934 N N . ALA A 1 123 ? 6.635 9.409 2.572 1.00 94.69 123 ALA A N 1
ATOM 935 C CA . ALA A 1 123 ? 7.045 8.133 3.149 1.00 94.69 123 ALA A CA 1
ATOM 936 C C . ALA A 1 123 ? 7.780 7.170 2.191 1.00 94.69 123 ALA A C 1
ATOM 938 O O . ALA A 1 123 ? 8.069 6.029 2.547 1.00 94.69 123 ALA A O 1
ATOM 939 N N . GLY A 1 124 ? 8.084 7.562 0.957 1.00 95.06 124 GLY A N 1
ATOM 940 C CA . GLY A 1 124 ? 8.797 6.710 -0.002 1.00 95.06 124 GLY A CA 1
ATOM 941 C C . GLY A 1 124 ? 7.948 5.652 -0.706 1.00 95.06 124 GLY A C 1
ATOM 942 O O . GLY A 1 124 ? 8.493 4.872 -1.487 1.00 95.06 124 GLY A O 1
ATOM 943 N N . TRP A 1 125 ? 6.635 5.663 -0.495 1.00 96.25 125 TRP A N 1
ATOM 944 C CA . TRP A 1 125 ? 5.655 4.816 -1.173 1.00 96.25 125 TRP A CA 1
ATOM 945 C C . TRP A 1 125 ? 4.495 5.645 -1.730 1.00 96.25 125 TRP A C 1
ATOM 947 O O . TRP A 1 125 ? 4.362 6.831 -1.429 1.00 96.25 125 TRP A O 1
ATOM 957 N N . ALA A 1 126 ? 3.656 5.014 -2.546 1.00 95.94 126 ALA A N 1
ATOM 958 C CA . ALA A 1 126 ? 2.392 5.558 -3.025 1.00 95.94 126 ALA A CA 1
ATOM 959 C C . ALA A 1 126 ? 1.345 4.440 -3.072 1.00 95.94 126 ALA A C 1
ATOM 961 O O . ALA A 1 126 ? 1.715 3.275 -3.203 1.00 95.94 126 ALA A O 1
ATOM 962 N N . ASN A 1 127 ? 0.069 4.814 -2.999 1.00 96.31 127 ASN A N 1
ATOM 963 C CA . ASN A 1 127 ? -1.070 3.905 -3.021 1.00 96.31 127 ASN A CA 1
ATOM 964 C C . ASN A 1 127 ? -1.026 2.830 -1.928 1.00 96.31 127 ASN A C 1
ATOM 966 O O . ASN A 1 127 ? -0.965 1.651 -2.265 1.00 96.31 127 ASN A O 1
ATOM 970 N N . PRO A 1 128 ? -1.007 3.210 -0.633 1.00 97.44 128 PRO A N 1
ATOM 971 C CA . PRO A 1 128 ? -1.146 2.240 0.447 1.00 97.44 128 PRO A CA 1
ATOM 972 C C . PRO A 1 128 ? -2.526 1.578 0.358 1.00 97.44 128 PRO A C 1
ATOM 974 O O . PRO A 1 128 ? -3.517 2.259 0.108 1.00 97.44 128 PRO A O 1
ATOM 977 N N . ASP A 1 129 ? -2.579 0.270 0.560 1.00 97.12 129 ASP A N 1
ATOM 978 C CA . ASP A 1 129 ? -3.809 -0.514 0.458 1.00 97.12 129 ASP A CA 1
ATOM 979 C C . ASP A 1 129 ? -3.982 -1.350 1.731 1.00 97.12 129 ASP A C 1
ATOM 981 O O . ASP A 1 129 ? -4.457 -0.824 2.736 1.00 97.12 129 ASP A O 1
ATOM 985 N N . ASN A 1 130 ? -3.523 -2.605 1.750 1.00 97.94 130 ASN A N 1
ATOM 986 C CA . ASN A 1 130 ? -3.740 -3.463 2.913 1.00 97.94 130 ASN A CA 1
ATOM 987 C C . ASN A 1 130 ? -2.754 -3.197 4.043 1.00 97.94 130 ASN A C 1
ATOM 989 O O . ASN A 1 130 ? -1.588 -2.842 3.817 1.00 97.94 130 ASN A O 1
ATOM 993 N N . LEU A 1 131 ? -3.239 -3.420 5.259 1.00 98.00 131 LEU A N 1
ATOM 994 C CA . LEU A 1 131 ? -2.518 -3.232 6.505 1.00 98.00 131 LEU A CA 1
ATOM 995 C C . LEU A 1 131 ? -2.445 -4.558 7.276 1.00 98.00 131 LEU A C 1
ATOM 997 O O . LEU A 1 131 ? -3.180 -5.494 7.005 1.00 98.00 131 LEU A O 1
ATOM 1001 N N . GLU A 1 132 ? -1.495 -4.660 8.199 1.00 97.88 132 GLU A N 1
ATOM 1002 C CA . GLU A 1 132 ? -1.429 -5.735 9.199 1.00 97.88 132 GLU A CA 1
ATOM 1003 C C . GLU A 1 132 ? -0.613 -5.233 10.386 1.00 97.88 132 GLU A C 1
ATOM 1005 O O . GLU A 1 132 ? 0.369 -4.499 10.220 1.00 97.88 132 GLU A O 1
ATOM 1010 N N . LEU A 1 133 ? -0.969 -5.675 11.588 1.00 97.81 133 LEU A N 1
ATOM 1011 C CA . LEU A 1 133 ? -0.165 -5.455 12.786 1.00 97.81 133 LEU A CA 1
ATOM 1012 C C . LEU A 1 133 ? 0.633 -6.713 13.141 1.00 97.81 133 LEU A C 1
ATOM 1014 O O . LEU A 1 133 ? 0.106 -7.824 13.170 1.00 97.81 133 LEU A O 1
ATOM 1018 N N . ASP A 1 134 ? 1.919 -6.543 13.455 1.00 97.38 134 ASP A N 1
ATOM 1019 C CA . ASP A 1 134 ? 2.679 -7.616 14.106 1.00 97.38 134 ASP A CA 1
ATOM 1020 C C . ASP A 1 134 ? 2.377 -7.704 15.613 1.00 97.38 134 ASP A C 1
ATOM 1022 O O . ASP A 1 134 ? 1.724 -6.839 16.198 1.00 97.38 134 ASP A O 1
ATOM 1026 N N . ASP A 1 135 ? 2.885 -8.744 16.284 1.00 95.81 135 ASP A N 1
ATOM 1027 C CA . ASP A 1 135 ? 2.636 -8.961 17.721 1.00 95.81 135 ASP A CA 1
ATOM 1028 C C . ASP A 1 135 ? 3.266 -7.908 18.655 1.00 95.81 135 ASP A C 1
ATOM 1030 O O . ASP A 1 135 ? 3.015 -7.924 19.864 1.00 95.81 135 ASP A O 1
ATOM 1034 N N . LYS A 1 136 ? 4.063 -6.983 18.106 1.00 95.06 136 LYS A N 1
ATOM 1035 C CA . LYS A 1 136 ? 4.647 -5.830 18.807 1.00 95.06 136 LYS A CA 1
ATOM 1036 C C . LYS A 1 136 ? 3.922 -4.527 18.461 1.00 95.06 136 LYS A C 1
ATOM 1038 O O . LYS A 1 136 ? 4.365 -3.459 18.889 1.00 95.06 136 LYS A O 1
ATOM 1043 N N . GLY A 1 137 ? 2.844 -4.609 17.683 1.00 95.38 137 GLY A N 1
ATOM 1044 C CA . GLY A 1 137 ? 2.035 -3.482 17.245 1.00 95.38 137 GLY A CA 1
ATOM 1045 C C . GLY A 1 137 ? 2.731 -2.585 16.225 1.00 95.38 137 GLY A C 1
ATOM 1046 O O . GLY A 1 137 ? 2.365 -1.412 16.129 1.00 95.38 137 GLY A O 1
ATOM 1047 N N . ASN A 1 138 ? 3.759 -3.049 15.502 1.00 97.00 138 ASN A N 1
ATOM 1048 C CA . ASN A 1 138 ? 4.232 -2.294 14.337 1.00 97.00 138 ASN A CA 1
ATOM 1049 C C . ASN A 1 138 ? 3.296 -2.535 13.157 1.00 97.00 138 ASN A C 1
ATOM 1051 O O . ASN A 1 138 ? 2.753 -3.628 12.996 1.00 97.00 138 ASN A O 1
ATOM 1055 N N . LEU A 1 139 ? 3.170 -1.516 12.316 1.00 97.69 139 LEU A N 1
ATOM 1056 C CA . LEU A 1 139 ? 2.315 -1.552 11.148 1.00 97.69 139 LEU A CA 1
ATOM 1057 C C . LEU A 1 139 ? 3.092 -2.096 9.950 1.00 97.69 139 LEU A C 1
ATOM 105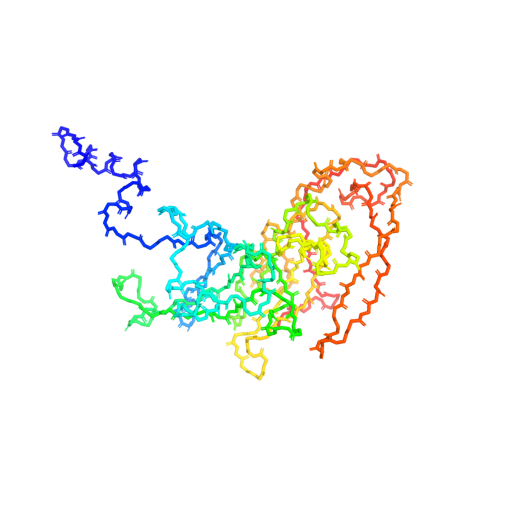9 O O . LEU A 1 139 ? 4.242 -1.729 9.698 1.00 97.69 139 LEU A O 1
ATOM 1063 N N . TRP A 1 140 ? 2.448 -2.966 9.196 1.00 98.38 140 TRP A N 1
ATOM 1064 C CA . TRP A 1 140 ? 2.905 -3.454 7.910 1.00 98.38 140 TRP A CA 1
ATOM 1065 C C . TRP A 1 140 ? 1.907 -3.002 6.857 1.00 98.38 140 TRP A C 1
ATOM 1067 O O . TRP A 1 140 ? 0.713 -2.940 7.125 1.00 98.38 140 TRP A O 1
ATOM 1077 N N . MET A 1 141 ? 2.401 -2.648 5.677 1.00 98.31 141 MET A N 1
ATOM 1078 C CA . MET A 1 141 ? 1.569 -2.097 4.610 1.00 98.31 141 MET A CA 1
ATOM 1079 C C . MET A 1 141 ? 2.016 -2.629 3.255 1.00 98.31 141 MET A C 1
ATOM 1081 O O . MET A 1 141 ? 3.213 -2.822 3.022 1.00 98.31 141 MET A O 1
ATOM 1085 N N . VAL A 1 142 ? 1.065 -2.852 2.357 1.00 98.44 142 VAL A N 1
ATOM 1086 C CA . VAL A 1 142 ? 1.314 -3.172 0.948 1.00 98.44 142 VAL A CA 1
ATOM 1087 C C . VAL A 1 142 ? 0.714 -2.116 0.026 1.00 98.44 142 VAL A C 1
ATOM 1089 O O . VAL A 1 142 ? -0.263 -1.463 0.379 1.00 98.44 142 VAL A O 1
ATOM 1092 N N . THR A 1 143 ? 1.323 -1.930 -1.146 1.00 98.06 143 THR A N 1
ATOM 1093 C CA . THR A 1 143 ? 0.881 -0.921 -2.117 1.00 98.06 143 THR A CA 1
ATOM 1094 C C . THR A 1 143 ? 0.081 -1.511 -3.283 1.00 98.06 143 THR A C 1
ATOM 1096 O O . THR A 1 143 ? 0.417 -2.595 -3.775 1.00 98.06 143 THR A O 1
ATOM 1099 N N . ASP A 1 144 ? -0.875 -0.732 -3.793 1.00 96.50 144 ASP A N 1
ATOM 1100 C CA . ASP A 1 144 ? -1.597 -0.944 -5.056 1.00 96.50 144 ASP A CA 1
ATOM 1101 C C . ASP A 1 144 ? -1.532 0.294 -5.978 1.00 96.50 144 ASP A C 1
ATOM 1103 O O . ASP A 1 144 ? -2.467 1.068 -6.189 1.00 96.50 144 ASP A O 1
ATOM 1107 N N . ILE A 1 145 ? -0.361 0.514 -6.562 1.00 95.69 145 ILE A N 1
ATOM 1108 C CA . ILE A 1 145 ? -0.213 1.400 -7.709 1.00 95.69 145 ILE A CA 1
ATOM 1109 C C . ILE A 1 145 ? -0.784 0.683 -8.936 1.00 95.69 145 ILE A C 1
ATOM 1111 O O . ILE A 1 145 ? -0.266 -0.364 -9.336 1.00 95.69 145 ILE A O 1
ATOM 1115 N N . ALA A 1 146 ? -1.772 1.313 -9.576 1.00 91.56 146 ALA A N 1
ATOM 1116 C CA . ALA A 1 146 ? -2.391 0.843 -10.815 1.00 91.56 146 ALA A CA 1
ATOM 1117 C C . ALA A 1 146 ? -1.350 0.376 -11.852 1.00 91.56 146 ALA A C 1
ATOM 1119 O O . ALA A 1 146 ? -0.405 1.103 -12.192 1.00 91.56 146 ALA A O 1
ATOM 1120 N N . SE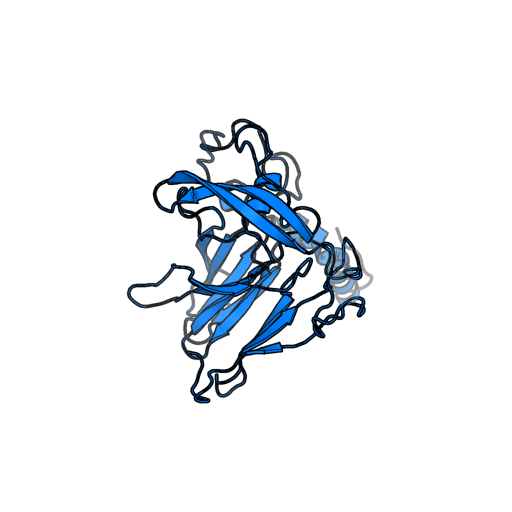R A 1 147 ? -1.541 -0.838 -12.375 1.00 90.75 147 SER A N 1
ATOM 1121 C CA . SER A 1 147 ? -0.565 -1.522 -13.237 1.00 90.75 147 SER A CA 1
ATOM 1122 C C . SER A 1 147 ? -0.272 -0.784 -14.548 1.00 90.75 147 SER A C 1
ATOM 1124 O O . SER A 1 147 ? 0.812 -0.940 -15.106 1.00 90.75 147 SER A O 1
ATOM 1126 N N . GLU A 1 148 ? -1.194 0.051 -15.028 1.00 89.38 148 GLU A N 1
ATOM 1127 C CA . GLU A 1 148 ? -1.019 0.889 -16.217 1.00 89.38 148 GLU A CA 1
ATOM 1128 C C . GLU A 1 148 ? 0.019 1.997 -15.998 1.00 89.38 148 GLU A C 1
ATOM 1130 O O . GLU A 1 148 ? 0.706 2.389 -16.943 1.00 89.38 148 GLU A O 1
ATOM 1135 N N . VAL A 1 149 ? 0.139 2.498 -14.764 1.00 91.75 149 VAL A N 1
ATOM 1136 C CA . VAL A 1 149 ? 1.050 3.591 -14.379 1.00 91.75 149 VAL A CA 1
ATOM 1137 C C . VAL A 1 149 ? 2.370 3.047 -13.834 1.00 91.75 149 VAL A C 1
ATOM 1139 O O . VAL A 1 149 ? 3.435 3.645 -14.010 1.00 91.75 149 VAL A O 1
ATOM 1142 N N . LEU A 1 150 ? 2.315 1.883 -13.199 1.00 91.12 150 LEU A N 1
ATOM 1143 C CA . LEU A 1 150 ? 3.455 1.193 -12.626 1.00 91.12 150 LEU A CA 1
ATOM 1144 C C . LEU A 1 150 ? 4.585 0.986 -13.657 1.00 91.12 150 LEU A C 1
ATOM 1146 O O . LEU A 1 150 ? 4.372 0.508 -14.770 1.00 91.12 150 LEU A O 1
ATOM 1150 N N . ASN A 1 151 ? 5.823 1.339 -13.290 1.00 93.81 151 ASN A N 1
ATOM 1151 C CA . ASN A 1 151 ? 6.999 1.306 -14.178 1.00 93.81 151 ASN A CA 1
ATOM 1152 C C . ASN A 1 151 ? 6.867 2.089 -15.505 1.00 93.81 151 ASN A C 1
ATOM 1154 O O . ASN A 1 151 ? 7.665 1.850 -16.426 1.00 93.81 151 ASN A O 1
ATOM 1158 N N . GLN A 1 152 ? 5.916 3.016 -15.648 1.00 95.25 152 GLN A N 1
ATOM 1159 C CA . GLN A 1 152 ? 5.926 3.938 -16.785 1.00 95.25 152 GLN A CA 1
ATOM 1160 C C . GLN A 1 152 ? 7.082 4.938 -16.644 1.00 95.25 152 GLN A C 1
ATOM 1162 O O . GLN A 1 152 ? 7.324 5.449 -15.548 1.00 95.25 152 GLN A O 1
ATOM 1167 N N . PRO A 1 153 ? 7.850 5.194 -17.717 1.00 96.12 153 PRO A N 1
ATOM 1168 C CA . PRO A 1 153 ? 9.046 6.017 -17.632 1.00 96.12 153 PRO A CA 1
ATOM 1169 C C . PRO A 1 153 ? 8.690 7.479 -17.350 1.00 96.12 153 PRO A C 1
ATOM 1171 O O . PRO A 1 153 ? 7.932 8.100 -18.089 1.00 96.12 153 PRO A O 1
ATOM 1174 N N . VAL A 1 154 ? 9.326 8.051 -16.331 1.00 95.88 154 VAL A N 1
ATOM 1175 C CA . VAL A 1 154 ? 9.300 9.492 -16.052 1.00 95.88 154 VAL A CA 1
ATOM 1176 C C . VAL A 1 154 ? 10.658 10.058 -16.441 1.00 95.88 154 VAL A C 1
ATOM 1178 O O . VAL A 1 154 ? 11.646 9.802 -15.761 1.00 95.88 154 VAL A O 1
ATOM 1181 N N . ILE A 1 155 ? 10.744 10.773 -17.563 1.00 95.88 155 ILE A N 1
ATOM 1182 C CA . ILE A 1 155 ? 12.019 11.312 -18.080 1.00 95.88 155 ILE A CA 1
ATOM 1183 C C . ILE A 1 155 ? 12.221 12.771 -17.686 1.00 95.88 155 ILE A C 1
ATOM 1185 O O . ILE A 1 155 ? 13.339 13.170 -17.372 1.00 95.88 155 ILE A O 1
ATOM 1189 N N . ASP A 1 156 ? 11.141 13.541 -17.732 1.00 93.81 156 ASP A N 1
ATOM 1190 C CA . ASP A 1 156 ? 11.102 14.963 -17.431 1.00 93.81 156 ASP A CA 1
ATOM 1191 C C . ASP A 1 156 ? 9.943 15.173 -16.459 1.00 93.81 156 ASP A C 1
ATOM 1193 O O . ASP A 1 156 ? 8.778 15.000 -16.823 1.00 93.81 156 ASP A O 1
ATOM 1197 N N . ARG A 1 157 ? 10.290 15.418 -15.196 1.00 90.31 157 ARG A N 1
ATOM 1198 C CA . ARG A 1 157 ? 9.344 15.436 -14.075 1.00 90.31 157 ARG A CA 1
ATOM 1199 C C . ARG A 1 157 ? 8.402 16.636 -14.162 1.00 90.31 157 ARG A C 1
ATOM 1201 O O . ARG A 1 157 ? 7.250 16.519 -13.768 1.00 90.31 157 ARG A O 1
ATOM 1208 N N . ASP A 1 158 ? 8.856 17.717 -14.790 1.00 88.12 158 ASP A N 1
ATOM 1209 C CA . ASP A 1 158 ? 8.089 18.952 -14.981 1.00 88.12 158 ASP A CA 1
ATOM 1210 C C . ASP A 1 158 ? 7.056 18.839 -16.115 1.00 88.12 158 ASP A C 1
ATOM 1212 O O . ASP A 1 158 ? 6.251 19.745 -16.324 1.00 88.12 158 ASP A O 1
ATOM 1216 N N . LYS A 1 159 ? 7.087 17.741 -16.884 1.00 89.56 159 LYS A N 1
ATOM 1217 C CA . LYS A 1 159 ? 6.220 17.508 -18.053 1.00 89.56 159 LYS A CA 1
ATOM 1218 C C . LYS A 1 159 ? 5.247 16.346 -17.889 1.00 89.56 159 LYS A C 1
ATOM 1220 O O . LYS A 1 159 ? 4.619 15.941 -18.869 1.00 89.56 159 LYS A O 1
ATOM 1225 N N . VAL A 1 160 ? 5.149 15.774 -16.695 1.00 88.19 160 VAL A N 1
ATOM 1226 C CA . VAL A 1 160 ? 4.208 14.692 -16.388 1.00 88.19 160 VAL A CA 1
ATOM 1227 C C . VAL A 1 160 ? 3.288 15.112 -15.253 1.00 88.19 160 VAL A C 1
ATOM 1229 O O . VAL A 1 160 ? 3.680 15.911 -14.408 1.00 88.19 160 VAL A O 1
ATOM 1232 N N . SER A 1 161 ? 2.074 14.569 -15.225 1.00 86.56 161 SER A N 1
ATOM 1233 C CA . SER A 1 161 ? 1.125 14.845 -14.145 1.00 86.56 161 SER A CA 1
ATOM 1234 C C . SER A 1 161 ? 1.578 14.221 -12.816 1.00 86.56 161 SER A C 1
ATOM 1236 O O . SER A 1 161 ? 2.349 13.253 -12.815 1.00 86.56 161 SER A O 1
ATOM 1238 N N . ASN A 1 162 ? 1.043 14.697 -11.688 1.00 83.38 162 ASN A N 1
ATOM 1239 C CA . ASN A 1 162 ? 1.305 14.114 -10.366 1.00 83.38 162 ASN A CA 1
ATOM 1240 C C . ASN A 1 162 ? 0.900 12.635 -10.313 1.00 83.38 162 ASN A C 1
ATOM 1242 O O . ASN A 1 162 ? 1.637 11.800 -9.789 1.00 83.38 162 ASN A O 1
ATOM 1246 N N . SER A 1 163 ? -0.229 12.275 -10.929 1.00 87.50 163 SER A N 1
ATOM 1247 C CA . SER A 1 163 ? -0.651 10.873 -11.048 1.00 87.50 163 SER A CA 1
ATOM 1248 C C . SER A 1 163 ? 0.356 10.022 -11.831 1.00 87.50 163 SER A C 1
ATOM 1250 O O . SER A 1 163 ? 0.611 8.872 -11.466 1.00 87.50 163 SER A O 1
ATOM 1252 N N . SER A 1 164 ? 0.975 10.590 -12.870 1.00 91.81 164 SER A N 1
ATOM 1253 C CA . SER A 1 164 ? 1.966 9.911 -13.717 1.00 91.81 164 SER A CA 1
ATOM 1254 C C . SER A 1 164 ? 3.324 9.744 -13.031 1.00 91.81 164 SER A C 1
ATOM 1256 O O . SER A 1 164 ? 4.043 8.787 -13.330 1.00 91.81 164 SER A O 1
ATOM 1258 N N . LEU A 1 165 ? 3.670 10.619 -12.073 1.00 92.88 165 LEU A N 1
ATOM 1259 C CA . LEU A 1 165 ? 4.898 10.489 -11.277 1.00 92.88 165 LEU A CA 1
ATOM 1260 C C . LEU A 1 165 ? 4.983 9.139 -10.565 1.00 92.88 165 LEU A C 1
ATOM 1262 O O . LEU A 1 165 ? 6.084 8.642 -10.349 1.00 92.88 165 LEU A O 1
ATOM 1266 N N . ARG A 1 166 ? 3.850 8.480 -10.292 1.00 94.06 166 ARG A N 1
ATOM 1267 C CA . ARG A 1 166 ? 3.824 7.145 -9.683 1.00 94.06 166 ARG A CA 1
ATOM 1268 C C . ARG A 1 166 ? 4.667 6.089 -10.398 1.00 94.06 166 ARG A C 1
ATOM 1270 O O . ARG A 1 166 ? 5.138 5.154 -9.752 1.00 94.06 166 ARG A O 1
ATOM 1277 N N . GLY A 1 167 ? 4.915 6.239 -11.700 1.00 95.25 167 GLY A N 1
ATOM 1278 C CA . GLY A 1 167 ? 5.774 5.322 -12.455 1.00 95.25 167 GLY A CA 1
ATOM 1279 C C . GLY A 1 167 ? 7.182 5.155 -11.861 1.00 95.25 167 GLY A C 1
ATOM 1280 O O . GLY A 1 167 ? 7.827 4.122 -12.069 1.00 95.25 167 GLY A O 1
ATOM 1281 N N . ILE A 1 168 ? 7.650 6.117 -11.053 1.00 95.50 168 ILE A N 1
ATOM 1282 C CA . ILE A 1 168 ? 8.955 6.060 -10.384 1.00 95.50 168 ILE A CA 1
ATOM 1283 C C . ILE A 1 168 ? 9.043 5.017 -9.263 1.00 95.50 168 ILE A C 1
ATOM 1285 O O . ILE A 1 168 ? 10.146 4.516 -9.024 1.00 95.50 168 ILE A O 1
ATOM 1289 N N . TYR A 1 169 ? 7.933 4.637 -8.618 1.00 94.81 169 TYR A N 1
ATOM 1290 C CA . TYR A 1 169 ? 7.944 3.773 -7.424 1.00 94.81 169 TYR A CA 1
ATOM 1291 C C . TYR A 1 169 ? 8.231 2.293 -7.711 1.00 94.81 169 TYR A C 1
ATOM 1293 O O . TYR A 1 169 ? 8.424 1.528 -6.773 1.00 94.81 169 TYR A O 1
ATOM 1301 N N . SER A 1 170 ? 8.392 1.902 -8.985 1.00 92.69 170 SER A N 1
ATOM 1302 C CA . SER A 1 170 ? 8.641 0.508 -9.398 1.00 92.69 170 SER A CA 1
ATOM 1303 C C . SER A 1 170 ? 7.425 -0.398 -9.145 1.00 92.69 170 SER A C 1
ATOM 1305 O O . SER A 1 170 ? 6.304 0.091 -9.074 1.00 92.69 170 SER A O 1
ATOM 1307 N N . ASN A 1 171 ? 7.625 -1.719 -9.085 1.00 96.12 171 ASN A N 1
ATOM 1308 C CA . ASN A 1 171 ? 6.584 -2.679 -8.708 1.00 96.12 171 ASN A CA 1
ATOM 1309 C C . ASN A 1 171 ? 6.021 -2.395 -7.311 1.00 96.12 171 ASN A C 1
ATOM 1311 O O . ASN A 1 171 ? 6.744 -1.933 -6.428 1.00 96.12 171 ASN A O 1
ATOM 1315 N N . ASN A 1 172 ? 4.765 -2.793 -7.105 1.00 97.69 172 ASN A N 1
ATOM 1316 C CA . ASN A 1 172 ? 4.113 -2.739 -5.809 1.00 97.69 172 ASN A CA 1
ATOM 1317 C C . ASN A 1 172 ? 4.907 -3.495 -4.749 1.00 97.69 172 ASN A C 1
ATOM 1319 O O . ASN A 1 172 ? 5.615 -4.459 -5.050 1.00 97.69 172 ASN A O 1
ATOM 1323 N N . SER A 1 173 ? 4.851 -3.021 -3.513 1.00 97.25 173 SER A N 1
ATOM 1324 C CA . SER A 1 173 ? 5.833 -3.363 -2.487 1.00 97.25 173 SER A CA 1
ATOM 1325 C C . SER A 1 173 ? 5.202 -3.478 -1.107 1.00 97.25 173 SER A C 1
ATOM 1327 O O . SER A 1 173 ? 4.119 -2.960 -0.867 1.00 97.25 173 SER A O 1
ATOM 1329 N N . ALA A 1 174 ? 5.879 -4.209 -0.224 1.00 98.25 174 ALA A N 1
ATOM 1330 C CA . ALA A 1 174 ? 5.523 -4.351 1.180 1.00 98.25 174 ALA A CA 1
ATOM 1331 C C . ALA A 1 174 ? 6.500 -3.543 2.037 1.00 98.25 174 ALA A C 1
ATOM 1333 O O . ALA A 1 174 ? 7.712 -3.559 1.783 1.00 98.25 174 ALA A O 1
ATOM 1334 N N . TRP A 1 175 ? 5.978 -2.898 3.070 1.00 98.19 175 TRP A N 1
ATOM 1335 C CA . TRP A 1 175 ? 6.674 -1.949 3.926 1.00 98.19 175 TRP A CA 1
ATOM 1336 C C . TRP A 1 175 ? 6.476 -2.295 5.396 1.00 98.19 175 TRP A C 1
ATOM 1338 O O . TRP A 1 175 ? 5.411 -2.749 5.804 1.00 98.19 175 TRP A O 1
ATOM 1348 N N . PHE A 1 176 ? 7.519 -2.052 6.181 1.00 98.19 176 PHE A N 1
ATOM 1349 C CA . PHE A 1 176 ? 7.509 -2.138 7.634 1.00 98.19 176 PHE A CA 1
ATOM 1350 C C . PHE A 1 176 ? 7.543 -0.731 8.230 1.00 98.19 176 PHE A C 1
ATOM 1352 O O . PHE A 1 176 ? 8.391 0.078 7.844 1.00 98.19 176 PHE A O 1
ATOM 1359 N N . ILE A 1 177 ? 6.642 -0.448 9.165 1.00 97.69 177 ILE A N 1
ATOM 1360 C CA . ILE A 1 177 ? 6.448 0.864 9.780 1.00 97.69 177 ILE A CA 1
ATOM 1361 C C . ILE A 1 177 ? 6.434 0.692 11.306 1.00 97.69 177 ILE A C 1
ATOM 1363 O O . ILE A 1 177 ? 5.413 0.313 11.890 1.00 97.69 177 ILE A O 1
ATOM 1367 N N . PRO A 1 178 ? 7.555 0.969 11.996 1.00 96.19 178 PRO A N 1
ATOM 1368 C CA . PRO A 1 178 ? 7.567 1.009 13.447 1.00 96.19 178 PRO A CA 1
ATOM 1369 C C . PRO A 1 178 ? 6.590 2.059 13.974 1.00 96.19 178 PRO A C 1
ATOM 1371 O O . PRO A 1 178 ? 6.545 3.192 13.492 1.00 96.19 178 PRO A O 1
ATOM 1374 N N . THR A 1 179 ? 5.851 1.698 15.017 1.00 93.88 179 THR A N 1
ATOM 1375 C CA . THR A 1 179 ? 4.887 2.585 15.697 1.00 93.88 179 THR A CA 1
ATOM 1376 C C . THR A 1 179 ? 5.381 3.038 17.074 1.00 93.88 179 THR A C 1
ATOM 1378 O O . THR A 1 179 ? 4.665 3.708 17.817 1.00 93.88 179 THR A O 1
ATOM 1381 N N . SER A 1 180 ? 6.601 2.643 17.448 1.00 92.25 180 SER A N 1
ATOM 1382 C CA . SER A 1 180 ? 7.240 3.013 18.706 1.00 92.25 180 SER A CA 1
ATOM 1383 C C . SER A 1 180 ? 8.764 3.072 18.566 1.00 92.25 180 SER A C 1
ATOM 1385 O O . SER A 1 180 ? 9.355 2.594 17.594 1.00 92.25 180 SER A O 1
ATOM 1387 N N . GLY A 1 181 ? 9.421 3.677 19.557 1.00 93.75 181 GLY A N 1
ATOM 1388 C CA . GLY A 1 181 ? 10.876 3.808 19.586 1.00 93.75 181 GLY A CA 1
ATOM 1389 C C . GLY A 1 181 ? 11.428 4.869 18.619 1.00 93.75 181 GLY A C 1
ATOM 1390 O O . GLY A 1 181 ? 10.680 5.677 18.071 1.00 93.75 181 GLY A O 1
ATOM 1391 N N . PRO A 1 182 ? 12.758 4.901 18.412 1.00 95.19 182 PRO A N 1
ATOM 1392 C CA . PRO A 1 182 ? 13.436 5.989 17.697 1.00 95.19 182 PRO A CA 1
ATOM 1393 C C . PRO A 1 182 ? 13.144 6.036 16.190 1.00 95.19 182 PRO A C 1
ATOM 1395 O O . PRO A 1 182 ? 13.456 7.032 15.544 1.00 95.19 182 PRO A O 1
ATOM 1398 N N . TYR A 1 183 ? 12.572 4.966 15.634 1.00 93.56 183 TYR A N 1
ATOM 1399 C CA . TYR A 1 183 ? 12.204 4.860 14.220 1.00 93.56 183 TYR A CA 1
ATOM 1400 C C . TYR A 1 183 ? 10.692 4.960 13.997 1.00 93.56 183 TYR A C 1
ATOM 1402 O O . TYR A 1 183 ? 10.226 4.678 12.896 1.00 93.56 183 TYR A O 1
ATOM 1410 N N . SER A 1 184 ? 9.928 5.327 15.032 1.00 91.56 184 SER A N 1
ATOM 1411 C CA . SER A 1 184 ? 8.481 5.500 14.921 1.00 91.56 184 SER A CA 1
ATOM 1412 C C . SER A 1 184 ? 8.136 6.484 13.804 1.00 91.56 184 SER A C 1
ATOM 1414 O O . SER A 1 184 ? 8.736 7.557 13.727 1.00 91.56 184 SER A O 1
ATOM 1416 N N . GLY A 1 185 ? 7.175 6.120 12.953 1.00 84.25 185 GLY A N 1
ATOM 1417 C CA . GLY A 1 185 ? 6.741 6.951 11.822 1.00 84.25 185 GLY A CA 1
ATOM 1418 C C . GLY A 1 185 ? 7.687 6.937 10.615 1.00 84.25 185 GLY A C 1
ATOM 1419 O O . GLY A 1 185 ? 7.511 7.729 9.694 1.00 84.25 185 GLY A O 1
ATOM 1420 N N . GLN A 1 186 ? 8.690 6.053 10.596 1.00 92.75 186 GLN A N 1
ATOM 1421 C CA . GLN A 1 186 ? 9.504 5.789 9.407 1.00 92.75 186 GLN A CA 1
ATOM 1422 C C . GLN A 1 186 ? 8.997 4.550 8.668 1.00 92.75 186 GLN A C 1
ATOM 1424 O O . GLN A 1 186 ? 8.492 3.609 9.274 1.00 92.75 186 GLN A O 1
ATOM 1429 N N . SER A 1 187 ? 9.194 4.523 7.356 1.00 95.38 187 SER A N 1
ATOM 1430 C CA . SER A 1 187 ? 8.860 3.409 6.471 1.00 95.38 187 SER A CA 1
ATOM 1431 C C . SER A 1 187 ? 10.127 2.726 5.964 1.00 95.38 187 SER A C 1
ATOM 1433 O O . SER A 1 187 ? 11.047 3.355 5.438 1.00 95.38 187 SER A O 1
ATOM 1435 N N . PHE A 1 188 ? 10.160 1.401 6.077 1.00 96.69 188 PHE A N 1
ATOM 1436 C CA . PHE A 1 188 ? 11.267 0.577 5.609 1.00 96.69 188 PHE A CA 1
ATOM 1437 C C . PHE A 1 188 ? 10.775 -0.382 4.520 1.00 96.69 188 PHE A C 1
ATOM 1439 O O . PHE A 1 188 ? 9.870 -1.177 4.786 1.00 96.69 188 PHE A O 1
ATOM 1446 N N . PRO A 1 189 ? 11.353 -0.356 3.305 1.00 96.25 189 PRO A N 1
ATOM 1447 C CA . PRO A 1 189 ? 10.954 -1.282 2.254 1.00 96.25 189 PRO A CA 1
ATOM 1448 C C . PRO A 1 189 ? 11.353 -2.705 2.654 1.00 96.25 189 PRO A C 1
ATOM 1450 O O . PRO A 1 189 ? 12.514 -2.970 2.976 1.00 96.25 189 PRO A O 1
ATOM 1453 N N . PHE A 1 190 ? 10.397 -3.630 2.624 1.00 97.50 190 PHE A N 1
ATOM 1454 C CA . PHE A 1 190 ? 10.598 -5.016 3.045 1.00 97.50 190 PHE A CA 1
ATOM 1455 C C . PHE A 1 190 ? 10.632 -5.988 1.863 1.00 97.50 190 PHE A C 1
ATOM 1457 O O . PHE A 1 190 ? 11.525 -6.836 1.775 1.00 97.50 190 PHE A O 1
ATOM 1464 N N . ALA A 1 191 ? 9.678 -5.869 0.938 1.00 96.69 191 ALA A N 1
ATOM 1465 C CA . ALA A 1 191 ? 9.598 -6.722 -0.243 1.00 96.69 191 ALA A CA 1
ATOM 1466 C C . ALA A 1 191 ? 9.090 -5.951 -1.461 1.00 96.69 191 ALA A C 1
ATOM 1468 O O . ALA A 1 191 ? 8.376 -4.964 -1.335 1.00 96.69 191 ALA A O 1
ATOM 1469 N N . ILE A 1 192 ? 9.443 -6.435 -2.649 1.00 96.25 192 ILE A N 1
ATOM 1470 C CA . ILE A 1 192 ? 8.941 -5.926 -3.925 1.00 96.25 192 ILE A CA 1
ATOM 1471 C C . ILE A 1 192 ? 8.223 -7.077 -4.626 1.00 96.25 192 ILE A C 1
ATOM 1473 O O . ILE A 1 192 ? 8.764 -8.182 -4.742 1.00 96.25 192 ILE A O 1
ATOM 1477 N N . GLY A 1 193 ? 7.002 -6.808 -5.067 1.00 95.88 193 GLY A N 1
ATOM 1478 C CA . GLY A 1 193 ? 6.151 -7.729 -5.794 1.00 95.88 193 GLY A CA 1
ATOM 1479 C C . GLY A 1 193 ? 6.649 -8.016 -7.217 1.00 95.88 193 GLY A C 1
ATOM 1480 O O . GLY A 1 193 ? 7.565 -7.362 -7.736 1.00 95.88 193 GLY A O 1
ATOM 1481 N N . PRO A 1 194 ? 6.080 -9.036 -7.873 1.00 95.88 194 PRO A N 1
ATOM 1482 C CA . PRO A 1 194 ? 6.326 -9.319 -9.284 1.00 95.88 194 PRO A CA 1
ATOM 1483 C C . PRO A 1 194 ? 5.892 -8.171 -10.212 1.00 95.88 194 PRO A C 1
ATOM 1485 O O . PRO A 1 194 ? 5.298 -7.185 -9.795 1.00 95.88 194 PRO A O 1
ATOM 1488 N N . ALA A 1 195 ? 6.229 -8.285 -11.498 1.00 94.62 195 ALA A N 1
ATOM 1489 C CA . ALA A 1 195 ? 5.765 -7.320 -12.492 1.00 94.62 195 ALA A CA 1
ATOM 1490 C C . ALA A 1 195 ? 4.241 -7.400 -12.660 1.00 94.62 195 ALA A C 1
ATOM 1492 O O . ALA A 1 195 ? 3.702 -8.511 -12.731 1.00 94.62 195 ALA A O 1
ATOM 1493 N N . GLU A 1 196 ? 3.609 -6.228 -12.788 1.00 94.81 196 GLU A N 1
ATOM 1494 C CA . GLU A 1 196 ? 2.168 -6.066 -13.043 1.00 94.81 196 GLU A CA 1
ATOM 1495 C C . GLU A 1 196 ? 1.315 -6.809 -12.014 1.00 94.81 196 GLU A C 1
ATOM 1497 O O . GLU A 1 196 ? 0.428 -7.572 -12.379 1.00 94.81 196 GLU A O 1
ATOM 1502 N N . THR A 1 197 ? 1.677 -6.660 -10.740 1.00 95.38 197 THR A N 1
ATOM 1503 C CA . THR A 1 197 ? 0.888 -7.111 -9.593 1.00 95.38 197 THR A CA 1
ATOM 1504 C C . THR A 1 197 ? 0.605 -5.923 -8.701 1.00 95.38 197 THR A C 1
ATOM 1506 O O . THR A 1 197 ? 1.471 -5.057 -8.553 1.00 95.38 197 THR A O 1
ATOM 1509 N N . GLU A 1 198 ? -0.497 -5.975 -7.978 1.00 94.62 198 GLU A N 1
ATOM 1510 C CA . GLU A 1 198 ? -0.572 -5.403 -6.635 1.00 94.62 198 GLU A CA 1
ATOM 1511 C C . GLU A 1 198 ? -0.123 -6.462 -5.620 1.00 94.62 198 GLU A C 1
ATOM 1513 O O . GLU A 1 198 ? -0.168 -7.673 -5.882 1.00 94.62 198 GLU A O 1
ATOM 1518 N N . LEU A 1 199 ? 0.340 -6.018 -4.458 1.00 93.81 199 LEU A N 1
ATOM 1519 C CA . LEU A 1 199 ? 0.378 -6.897 -3.298 1.00 93.81 199 LEU A CA 1
ATOM 1520 C C . LEU A 1 199 ? -0.914 -6.621 -2.536 1.00 93.81 199 LEU A C 1
ATOM 1522 O O . LEU A 1 199 ? -1.018 -5.571 -1.926 1.00 93.81 199 LEU A O 1
ATOM 1526 N N . CYS A 1 200 ? -1.882 -7.533 -2.612 1.00 87.06 200 CYS A N 1
ATOM 1527 C CA . CYS A 1 200 ? -3.190 -7.361 -1.980 1.00 87.06 200 CYS A CA 1
ATOM 1528 C C . CYS A 1 200 ? -3.370 -8.430 -0.915 1.00 87.06 200 CYS A C 1
ATOM 1530 O O . CYS A 1 200 ? -3.717 -9.575 -1.223 1.00 87.06 200 CYS A O 1
ATOM 1532 N N . GLY A 1 201 ? -3.032 -8.067 0.317 1.00 89.75 201 GLY A N 1
ATOM 1533 C CA . GLY A 1 201 ? -3.079 -8.901 1.506 1.00 89.75 201 GLY A CA 1
ATOM 1534 C C . GLY A 1 201 ? -1.700 -9.203 2.090 1.00 89.75 201 GLY A C 1
ATOM 1535 O O . GLY A 1 201 ? -0.728 -9.551 1.401 1.00 89.75 201 GLY A O 1
ATOM 1536 N N . LEU A 1 202 ? -1.642 -9.107 3.409 1.00 96.56 202 LEU A N 1
ATOM 1537 C CA . LEU A 1 202 ? -0.525 -9.540 4.220 1.00 96.56 202 LEU A CA 1
ATOM 1538 C C . LEU A 1 202 ? -1.052 -10.059 5.558 1.00 96.56 202 LEU A C 1
ATOM 1540 O O . LEU A 1 202 ? -2.066 -9.588 6.043 1.00 96.56 202 LEU A O 1
ATOM 1544 N N . GLN A 1 203 ? -0.404 -11.078 6.118 1.00 97.69 203 GLN A N 1
ATOM 1545 C CA . GLN A 1 203 ? -0.799 -11.631 7.416 1.00 97.69 203 GLN A CA 1
ATOM 1546 C C . GLN A 1 203 ? 0.374 -12.361 8.059 1.00 97.69 203 GLN A C 1
ATOM 1548 O O . GLN A 1 203 ? 1.057 -13.158 7.401 1.00 97.69 203 GLN A O 1
ATOM 1553 N N . PHE A 1 204 ? 0.572 -12.186 9.360 1.00 98.19 204 PHE A N 1
ATOM 1554 C CA . PHE A 1 204 ? 1.497 -13.009 10.125 1.00 98.19 204 PHE A CA 1
ATOM 1555 C C . PHE A 1 204 ? 0.901 -14.359 10.535 1.00 98.19 204 PHE A C 1
ATOM 1557 O O . PHE A 1 204 ? -0.243 -14.499 10.963 1.00 98.19 204 PHE A O 1
ATOM 1564 N N . SER A 1 205 ? 1.726 -15.407 10.486 1.00 97.94 205 SER A N 1
ATOM 1565 C CA . SER A 1 205 ? 1.449 -16.608 11.272 1.00 97.94 205 SER A CA 1
ATOM 1566 C C . SER A 1 205 ? 1.443 -16.260 12.762 1.00 97.94 205 SER A C 1
ATOM 1568 O O . SER A 1 205 ? 2.229 -15.433 13.207 1.00 97.94 205 SER A O 1
ATOM 1570 N N . LYS A 1 206 ? 0.625 -16.954 13.566 1.00 96.38 206 LYS A N 1
ATOM 1571 C CA . LYS A 1 206 ? 0.512 -16.706 15.021 1.00 96.38 206 LYS A CA 1
ATOM 1572 C C . LYS A 1 206 ? 1.850 -16.701 15.773 1.00 96.38 206 LYS A C 1
ATOM 1574 O O . LYS A 1 206 ? 1.976 -16.042 16.793 1.00 96.38 206 LYS A O 1
ATOM 1579 N N . ASP A 1 207 ? 2.837 -17.461 15.300 1.00 97.06 207 ASP A N 1
ATOM 1580 C CA . ASP A 1 207 ? 4.185 -17.526 15.880 1.00 97.06 207 ASP A CA 1
ATOM 1581 C C . ASP A 1 207 ? 5.159 -16.455 15.348 1.00 97.06 207 ASP A C 1
ATOM 1583 O O . ASP A 1 207 ? 6.347 -16.497 15.677 1.00 97.06 207 ASP A O 1
ATOM 1587 N N . GLN A 1 208 ? 4.675 -15.549 14.492 1.00 97.88 208 GLN A N 1
ATOM 1588 C CA . GLN A 1 208 ? 5.399 -14.452 13.842 1.00 97.88 208 GLN A CA 1
ATOM 1589 C C . GLN A 1 208 ? 6.586 -14.893 12.973 1.00 97.88 208 GLN A C 1
ATOM 1591 O O . GLN A 1 208 ? 7.457 -14.098 12.611 1.00 97.88 208 GLN A O 1
ATOM 1596 N N . ARG A 1 209 ? 6.672 -16.184 12.625 1.00 98.19 209 ARG A N 1
ATOM 1597 C CA . ARG A 1 209 ? 7.785 -16.728 11.823 1.00 98.19 209 ARG A CA 1
ATOM 1598 C C . ARG A 1 209 ? 7.552 -16.628 10.325 1.00 98.19 209 ARG A C 1
ATOM 1600 O O . ARG A 1 209 ? 8.516 -16.738 9.565 1.00 98.19 209 ARG A O 1
ATOM 1607 N N . THR A 1 210 ? 6.298 -16.470 9.907 1.00 98.31 210 THR A N 1
ATOM 1608 C CA . THR A 1 210 ? 5.901 -16.359 8.505 1.00 98.31 210 THR A CA 1
ATOM 1609 C C . THR A 1 210 ? 5.077 -15.102 8.302 1.00 98.31 210 THR A C 1
ATOM 1611 O O . THR A 1 210 ? 4.064 -14.945 8.968 1.00 98.31 210 THR A O 1
ATOM 1614 N N . LEU A 1 211 ? 5.480 -14.265 7.353 1.00 98.38 211 LEU A N 1
ATOM 1615 C CA . LEU A 1 211 ? 4.615 -13.246 6.768 1.00 98.38 211 LEU A CA 1
ATOM 1616 C C . LEU A 1 211 ? 4.088 -13.813 5.455 1.00 98.38 211 LEU A C 1
ATOM 1618 O O . LEU A 1 211 ? 4.877 -14.184 4.581 1.00 98.38 211 LEU A O 1
ATOM 1622 N N . PHE A 1 212 ? 2.777 -13.937 5.331 1.00 98.31 212 PHE A N 1
ATOM 1623 C CA . PHE A 1 212 ? 2.130 -14.266 4.073 1.00 98.31 212 PHE A CA 1
ATOM 1624 C C . PHE A 1 212 ? 1.940 -12.984 3.267 1.00 98.31 212 PHE A C 1
ATOM 1626 O O . PHE A 1 212 ? 1.537 -11.978 3.830 1.00 98.31 212 PHE A O 1
ATOM 1633 N N . LEU A 1 213 ? 2.263 -13.021 1.975 1.00 98.19 213 LEU A N 1
ATOM 1634 C CA . LEU A 1 213 ? 2.034 -11.933 1.021 1.00 98.19 213 LEU A CA 1
ATOM 1635 C C . LEU A 1 213 ? 1.327 -12.482 -0.213 1.00 98.19 213 LEU A C 1
ATOM 1637 O O . LEU A 1 213 ? 1.632 -13.596 -0.658 1.00 98.19 213 LEU A O 1
ATOM 1641 N N . THR A 1 214 ? 0.455 -11.685 -0.812 1.00 97.44 214 THR A N 1
ATOM 1642 C CA . THR A 1 214 ? -0.382 -12.107 -1.941 1.00 97.44 214 THR A CA 1
ATOM 1643 C C . THR A 1 214 ? -0.171 -11.227 -3.168 1.00 97.44 214 THR A C 1
ATOM 1645 O O . THR A 1 214 ? -0.855 -10.225 -3.347 1.00 97.44 214 THR A O 1
ATOM 1648 N N . PRO A 1 215 ? 0.756 -11.608 -4.070 1.00 97.31 215 PRO A N 1
ATOM 1649 C CA . PRO A 1 215 ? 0.795 -11.053 -5.416 1.00 97.31 215 PRO A CA 1
ATOM 1650 C C . PRO A 1 215 ? -0.515 -11.345 -6.153 1.00 97.31 215 PRO A C 1
ATOM 1652 O O . PRO A 1 215 ? -0.757 -12.492 -6.564 1.00 97.31 215 PRO A O 1
ATOM 1655 N N . GLN A 1 216 ? -1.353 -10.322 -6.298 1.00 96.94 216 GLN A N 1
ATOM 1656 C CA . GLN A 1 216 ? -2.582 -10.399 -7.074 1.00 96.94 216 GLN A CA 1
ATOM 1657 C C . GLN A 1 216 ? -2.277 -10.138 -8.548 1.00 96.94 216 GLN A C 1
ATOM 1659 O O . GLN A 1 216 ? -1.291 -9.485 -8.882 1.00 96.94 216 GLN A O 1
ATOM 1664 N N . HIS A 1 217 ? -3.094 -10.751 -9.407 1.00 96.44 217 HIS A N 1
ATOM 1665 C CA . HIS A 1 217 ? -3.183 -10.515 -10.853 1.00 96.44 217 HIS A CA 1
ATOM 1666 C C . HIS A 1 217 ? -1.864 -10.274 -11.620 1.00 96.44 217 HIS A C 1
ATOM 1668 O O . HIS A 1 217 ? -1.836 -9.449 -12.527 1.00 96.44 217 HIS A O 1
ATOM 1674 N N . PRO A 1 218 ? -0.787 -11.059 -11.391 1.00 97.06 218 PRO A N 1
ATOM 1675 C CA . PRO A 1 218 ? 0.464 -10.885 -12.125 1.00 97.06 218 PRO A CA 1
ATOM 1676 C C . PRO A 1 218 ? 0.244 -10.905 -13.631 1.00 97.06 218 PRO A C 1
ATOM 1678 O O . PRO A 1 218 ? -0.335 -11.846 -14.176 1.00 97.06 218 PRO A O 1
ATOM 1681 N N . GLY A 1 219 ? 0.794 -9.907 -14.313 1.00 96.12 219 GLY A N 1
ATOM 1682 C CA . GLY A 1 219 ? 0.657 -9.798 -15.758 1.00 96.12 219 GLY A CA 1
ATOM 1683 C C . GLY A 1 219 ? -0.722 -9.311 -16.198 1.00 96.12 219 GLY A C 1
ATOM 1684 O O . GLY A 1 219 ? -1.130 -9.650 -17.303 1.00 96.12 219 GLY A O 1
ATOM 1685 N N . ILE A 1 220 ? -1.471 -8.582 -15.366 1.00 96.00 220 ILE A N 1
ATOM 1686 C CA . ILE A 1 220 ? -2.807 -8.088 -15.734 1.00 96.00 220 ILE A CA 1
ATOM 1687 C C . ILE A 1 220 ? -2.799 -7.260 -17.029 1.00 96.00 220 ILE A C 1
ATOM 1689 O O . ILE A 1 220 ? -3.752 -7.325 -17.803 1.00 96.00 220 ILE A O 1
ATOM 1693 N N . PHE A 1 221 ? -1.706 -6.542 -17.307 1.00 93.38 221 PHE A N 1
ATOM 1694 C CA . PHE A 1 221 ? -1.627 -5.593 -18.414 1.00 93.38 221 PHE A CA 1
ATOM 1695 C C . PHE A 1 221 ? -1.055 -6.218 -19.699 1.00 93.38 221 PHE A C 1
ATOM 1697 O O . PHE A 1 221 ? -1.693 -6.203 -20.749 1.00 93.38 221 PHE A O 1
ATOM 1704 N N . ASN A 1 222 ? 0.135 -6.818 -19.635 1.00 95.44 222 ASN A N 1
ATOM 1705 C CA . ASN A 1 222 ? 0.804 -7.435 -20.790 1.00 95.44 222 ASN A CA 1
ATOM 1706 C C . ASN A 1 222 ? 0.602 -8.958 -20.861 1.00 95.44 222 ASN A C 1
ATOM 1708 O O . ASN A 1 222 ? 1.087 -9.624 -21.785 1.00 95.44 222 ASN A O 1
ATOM 1712 N N . GLY A 1 223 ? -0.097 -9.544 -19.891 1.00 96.75 223 GLY A N 1
ATOM 1713 C CA . GLY A 1 223 ? -0.319 -10.976 -19.811 1.00 96.75 223 GLY A CA 1
ATOM 1714 C C . GLY A 1 223 ? 0.961 -11.742 -19.494 1.00 96.75 223 GLY A C 1
ATOM 1715 O O . GLY A 1 223 ? 1.810 -11.384 -18.672 1.00 96.75 223 GLY A O 1
ATOM 1716 N N . ARG A 1 224 ? 1.099 -12.863 -20.191 1.00 97.81 224 ARG A N 1
ATOM 1717 C CA . ARG A 1 224 ? 2.256 -13.738 -20.086 1.00 97.81 224 ARG A CA 1
ATOM 1718 C C . ARG A 1 224 ? 3.501 -13.089 -20.676 1.00 97.81 224 ARG A C 1
ATOM 1720 O O . ARG A 1 224 ? 3.534 -12.805 -21.873 1.00 97.81 224 ARG A O 1
ATOM 1727 N N . ARG A 1 225 ? 4.573 -13.027 -19.885 1.00 97.88 225 ARG A N 1
ATOM 1728 C CA . ARG A 1 225 ? 5.892 -12.619 -20.379 1.00 97.88 225 ARG A CA 1
ATOM 1729 C C . ARG A 1 225 ? 6.435 -13.645 -21.369 1.00 97.88 225 ARG A C 1
ATOM 1731 O O . ARG A 1 225 ? 6.615 -14.820 -21.037 1.00 97.88 225 ARG A O 1
ATOM 1738 N N . LYS A 1 226 ? 6.654 -13.201 -22.606 1.00 98.00 226 LYS A N 1
ATOM 1739 C CA . LYS A 1 226 ? 7.138 -14.048 -23.702 1.00 98.00 226 LYS A CA 1
ATOM 1740 C C . LYS A 1 226 ? 8.653 -13.990 -23.779 1.00 98.00 226 LYS A C 1
ATOM 1742 O O . LYS A 1 226 ? 9.200 -12.897 -23.728 1.00 98.00 226 LYS A O 1
ATOM 1747 N N . ASP A 1 227 ? 9.318 -15.139 -23.856 1.00 97.50 227 ASP A N 1
ATOM 1748 C CA . ASP A 1 227 ? 10.774 -15.253 -24.058 1.00 97.50 227 ASP A CA 1
ATOM 1749 C C . ASP A 1 227 ? 11.618 -14.367 -23.118 1.00 97.50 227 ASP A C 1
ATOM 1751 O O . ASP A 1 227 ? 12.656 -13.827 -23.491 1.00 97.50 227 ASP A O 1
ATOM 1755 N N . MET A 1 228 ? 11.148 -14.192 -21.875 1.00 97.25 228 MET A N 1
ATOM 1756 C CA . MET A 1 228 ? 11.741 -13.294 -20.874 1.00 97.25 228 MET A CA 1
ATOM 1757 C C . MET A 1 228 ? 11.908 -11.837 -21.347 1.00 97.25 228 MET A C 1
ATOM 1759 O O . MET A 1 228 ? 12.773 -11.117 -20.840 1.00 97.25 228 MET A O 1
ATOM 1763 N N . ALA A 1 229 ? 11.039 -11.367 -22.246 1.00 98.12 229 ALA A N 1
ATOM 1764 C CA . ALA A 1 229 ? 11.042 -10.010 -22.786 1.00 98.12 229 ALA A CA 1
ATOM 1765 C C . ALA A 1 229 ? 11.081 -8.941 -21.686 1.00 98.12 229 ALA A C 1
ATOM 1767 O O . ALA A 1 229 ? 10.437 -9.065 -20.639 1.00 98.12 229 ALA A O 1
ATOM 1768 N N . PHE A 1 230 ? 11.871 -7.901 -21.918 1.00 97.94 230 PHE A N 1
ATOM 1769 C CA . PHE A 1 230 ? 11.972 -6.726 -21.063 1.00 97.94 230 PHE A CA 1
ATOM 1770 C C . PHE A 1 230 ? 12.273 -5.499 -21.921 1.00 97.94 230 PHE A C 1
ATOM 1772 O O . PHE A 1 230 ? 12.797 -5.624 -23.027 1.00 97.94 230 PHE A O 1
ATOM 1779 N N . GLU A 1 231 ? 12.006 -4.325 -21.367 1.00 97.56 231 GLU A N 1
ATOM 1780 C CA . GLU A 1 231 ? 12.421 -3.037 -21.916 1.00 97.56 231 GLU A CA 1
ATOM 1781 C C . GLU A 1 231 ? 13.386 -2.344 -20.960 1.00 97.56 231 GLU A C 1
ATOM 1783 O O . GLU A 1 231 ? 13.267 -2.460 -19.738 1.00 97.56 231 GLU A O 1
ATOM 1788 N N . GLU A 1 232 ? 14.344 -1.602 -21.508 1.00 98.31 232 GLU A N 1
ATOM 1789 C CA . GLU A 1 232 ? 15.128 -0.657 -20.719 1.00 98.31 232 GLU A CA 1
ATOM 1790 C C . GLU A 1 232 ? 14.386 0.674 -20.665 1.00 98.31 232 GLU A C 1
ATOM 1792 O O . GLU A 1 232 ? 14.182 1.334 -21.682 1.00 98.31 232 GLU A O 1
ATOM 1797 N N . ARG A 1 233 ? 13.965 1.061 -19.462 1.00 97.75 233 ARG A N 1
ATOM 1798 C CA . ARG A 1 233 ? 13.236 2.304 -19.212 1.00 97.75 233 ARG A CA 1
ATOM 1799 C C . ARG A 1 233 ? 14.073 3.213 -18.328 1.00 97.75 233 ARG A C 1
ATOM 1801 O O . ARG A 1 233 ? 14.712 2.753 -17.382 1.00 97.75 233 ARG A O 1
ATOM 1808 N N . LYS A 1 234 ? 14.090 4.501 -18.654 1.00 97.62 234 LYS A N 1
ATOM 1809 C CA . LYS A 1 234 ? 14.833 5.531 -17.923 1.00 97.62 234 LYS A CA 1
ATOM 1810 C C . LYS A 1 234 ? 13.869 6.306 -17.021 1.00 97.62 234 LYS A C 1
ATOM 1812 O O . LYS A 1 234 ? 12.744 6.577 -17.423 1.00 97.62 234 LYS A O 1
ATOM 1817 N N . PHE A 1 235 ? 14.322 6.638 -15.816 1.00 97.81 235 PHE A N 1
ATOM 1818 C CA . PHE A 1 235 ? 13.543 7.318 -14.783 1.00 97.81 235 PHE A CA 1
ATOM 1819 C C . PHE A 1 235 ? 14.370 8.446 -14.170 1.00 97.81 235 PHE A C 1
ATOM 1821 O O . PHE A 1 235 ? 15.517 8.211 -13.787 1.00 97.81 235 PHE A O 1
ATOM 1828 N N . ALA A 1 236 ? 13.801 9.643 -14.081 1.00 97.19 236 ALA A N 1
ATOM 1829 C CA . ALA A 1 236 ? 14.305 10.771 -13.313 1.00 97.19 236 ALA A CA 1
ATOM 1830 C C . ALA A 1 236 ? 13.838 10.628 -11.858 1.00 97.19 236 ALA A C 1
ATOM 1832 O O . ALA A 1 236 ? 12.647 10.725 -11.556 1.00 97.19 236 ALA A O 1
ATOM 1833 N N . LEU A 1 237 ? 14.778 10.364 -10.959 1.00 96.12 237 LEU A N 1
ATOM 1834 C CA . LEU A 1 237 ? 14.534 10.138 -9.537 1.00 96.12 237 LEU A CA 1
ATOM 1835 C C . LEU A 1 237 ? 15.228 11.212 -8.710 1.00 96.12 237 LEU A C 1
ATOM 1837 O O . LEU A 1 237 ? 16.222 11.785 -9.156 1.00 96.12 237 LEU A O 1
ATOM 1841 N N . LYS A 1 238 ? 14.757 11.415 -7.481 1.00 95.62 238 LYS A N 1
ATOM 1842 C CA . LYS A 1 238 ? 15.445 12.210 -6.465 1.00 95.62 238 LYS A CA 1
ATOM 1843 C C . LYS A 1 238 ? 16.168 11.292 -5.478 1.00 95.62 238 LYS A C 1
ATOM 1845 O O . LYS A 1 238 ? 15.669 10.228 -5.108 1.00 95.62 238 LYS A O 1
ATOM 1850 N N . THR A 1 239 ? 17.357 11.683 -5.039 1.00 95.38 239 THR A N 1
ATOM 1851 C CA . THR A 1 239 ? 17.933 11.188 -3.780 1.00 95.38 239 THR A CA 1
ATOM 1852 C C . THR A 1 239 ? 17.119 11.721 -2.598 1.00 95.38 239 THR A C 1
ATOM 1854 O O . THR A 1 239 ? 16.308 12.627 -2.757 1.00 95.38 239 THR A O 1
ATOM 1857 N N . THR A 1 240 ? 17.335 11.199 -1.389 1.00 91.81 240 THR A N 1
ATOM 1858 C CA . THR A 1 240 ? 16.597 11.645 -0.189 1.00 91.81 240 THR A CA 1
ATOM 1859 C C . THR A 1 240 ? 16.852 13.108 0.189 1.00 91.81 240 THR A C 1
ATOM 1861 O O . THR A 1 240 ? 16.065 13.681 0.925 1.00 91.81 240 THR A O 1
ATOM 1864 N N . ASP A 1 241 ? 17.938 13.713 -0.297 1.00 94.38 241 ASP A N 1
ATOM 1865 C CA . ASP A 1 241 ? 18.256 15.142 -0.158 1.00 94.38 241 ASP A CA 1
ATOM 1866 C C . ASP A 1 241 ? 17.837 15.978 -1.387 1.00 94.38 241 ASP A C 1
ATOM 1868 O O . ASP A 1 241 ? 18.234 17.133 -1.518 1.00 94.38 241 ASP A O 1
ATOM 1872 N N . GLY A 1 242 ? 17.047 15.404 -2.302 1.00 94.19 242 GLY A N 1
ATOM 1873 C CA . GLY A 1 242 ? 16.429 16.117 -3.424 1.00 94.19 242 GLY A CA 1
ATOM 1874 C C . GLY A 1 242 ? 17.285 16.256 -4.681 1.00 94.19 242 GLY A C 1
ATOM 1875 O O . GLY A 1 242 ? 16.832 16.840 -5.663 1.00 94.19 242 GLY A O 1
ATOM 1876 N N . LYS A 1 243 ? 18.501 15.701 -4.715 1.00 96.69 243 LYS A N 1
ATOM 1877 C CA . LYS A 1 243 ? 19.329 15.726 -5.924 1.00 96.69 243 LYS A CA 1
ATOM 1878 C C . LYS A 1 243 ? 18.776 14.772 -6.980 1.00 96.69 243 LYS A C 1
ATOM 1880 O O . LYS A 1 243 ? 18.661 13.566 -6.762 1.00 96.69 243 LYS A O 1
ATOM 1885 N N . GLU A 1 244 ? 18.525 15.301 -8.170 1.00 95.69 244 GLU A N 1
ATOM 1886 C CA . GLU A 1 244 ? 18.063 14.484 -9.286 1.00 95.69 244 GLU A CA 1
ATOM 1887 C C . GLU A 1 244 ? 19.167 13.609 -9.887 1.00 95.69 244 GLU A C 1
ATOM 1889 O O . GLU A 1 244 ? 20.332 14.004 -10.024 1.00 95.69 244 GLU A O 1
ATOM 1894 N N . PHE A 1 245 ? 18.783 12.402 -10.291 1.00 97.06 245 PHE A N 1
ATOM 1895 C CA . PHE A 1 245 ? 19.610 11.491 -11.064 1.00 97.06 245 PHE A CA 1
ATOM 1896 C C . PHE A 1 245 ? 18.748 10.602 -11.960 1.00 97.06 245 PHE A C 1
ATOM 1898 O O . PHE A 1 245 ? 17.543 10.450 -11.766 1.00 97.06 245 PHE A O 1
ATOM 1905 N N . PHE A 1 246 ? 19.387 9.972 -12.944 1.00 98.00 246 PHE A N 1
ATOM 1906 C CA . PHE A 1 246 ? 18.714 9.010 -13.804 1.00 98.00 246 PHE A CA 1
ATOM 1907 C C . PHE A 1 246 ? 19.014 7.576 -13.390 1.00 98.00 246 PHE A C 1
ATOM 1909 O O . PHE A 1 246 ? 20.173 7.192 -13.231 1.00 98.00 246 PHE A O 1
ATOM 1916 N N . GLN A 1 247 ? 17.966 6.763 -13.317 1.00 97.25 247 GLN A N 1
ATOM 1917 C CA . GLN A 1 247 ? 18.061 5.316 -13.196 1.00 97.25 247 GLN A CA 1
ATOM 1918 C C . GLN A 1 247 ? 17.538 4.661 -14.475 1.00 97.25 247 GLN A C 1
ATOM 1920 O O . GLN A 1 247 ? 16.470 5.016 -14.967 1.00 97.25 247 GLN A O 1
ATOM 1925 N N . VAL A 1 248 ? 18.274 3.685 -15.006 1.00 97.69 248 VAL A N 1
ATOM 1926 C CA . VAL A 1 248 ? 17.789 2.812 -16.083 1.00 97.69 248 VAL A CA 1
ATOM 1927 C C . VAL A 1 248 ? 17.415 1.466 -15.475 1.00 97.69 248 VAL A C 1
ATOM 1929 O O . VAL A 1 248 ? 18.230 0.850 -14.787 1.00 97.69 248 VAL A O 1
ATOM 1932 N N . ARG A 1 249 ? 16.179 1.018 -15.700 1.00 96.88 249 ARG A N 1
ATOM 1933 C CA . ARG A 1 249 ? 15.638 -0.247 -15.188 1.00 96.88 249 ARG A CA 1
ATOM 1934 C C . ARG A 1 249 ? 15.341 -1.188 -16.347 1.00 96.88 249 ARG A C 1
ATOM 1936 O O . ARG A 1 249 ? 14.846 -0.750 -17.381 1.00 96.88 249 ARG A O 1
ATOM 1943 N N . LYS A 1 250 ? 15.577 -2.485 -16.143 1.00 97.06 250 LYS A N 1
ATOM 1944 C CA . LYS A 1 250 ? 15.056 -3.549 -17.011 1.00 97.06 250 LYS A CA 1
ATOM 1945 C C . LYS A 1 250 ? 13.672 -3.940 -16.514 1.00 97.06 250 LYS A C 1
ATOM 1947 O O . LYS A 1 250 ? 13.562 -4.653 -15.520 1.00 97.06 250 LYS A O 1
ATOM 1952 N N . VAL A 1 251 ? 12.641 -3.454 -17.188 1.00 96.81 251 VAL A N 1
ATOM 1953 C CA . VAL A 1 251 ? 11.241 -3.677 -16.825 1.00 96.81 251 VAL A CA 1
ATOM 1954 C C . VAL A 1 251 ? 10.713 -4.880 -17.608 1.00 96.81 251 VAL A C 1
ATOM 1956 O O . VAL A 1 251 ? 10.728 -4.844 -18.839 1.00 96.81 251 VAL A O 1
ATOM 1959 N N . PRO A 1 252 ? 10.293 -5.972 -16.943 1.00 96.31 252 PRO A N 1
ATOM 1960 C CA . PRO A 1 252 ? 9.635 -7.097 -17.605 1.00 96.31 252 PRO A CA 1
ATOM 1961 C C . PRO A 1 252 ? 8.398 -6.657 -18.391 1.00 96.31 252 PRO A C 1
ATOM 1963 O O . PRO A 1 252 ? 7.633 -5.835 -17.901 1.00 96.31 252 PRO A O 1
ATOM 1966 N N . ILE A 1 253 ? 8.180 -7.240 -19.571 1.00 96.31 253 ILE A N 1
ATOM 1967 C CA . ILE A 1 253 ? 6.939 -7.049 -20.335 1.00 96.31 253 ILE A CA 1
ATOM 1968 C C . ILE A 1 253 ? 6.044 -8.263 -20.093 1.00 96.31 253 ILE A C 1
ATOM 1970 O O . ILE A 1 253 ? 6.293 -9.341 -20.642 1.00 96.31 253 ILE A O 1
ATOM 1974 N N . GLY A 1 254 ? 5.053 -8.097 -19.216 1.00 96.25 254 GLY A N 1
ATOM 1975 C CA . GLY A 1 254 ? 4.223 -9.168 -18.670 1.00 96.25 254 GLY A CA 1
ATOM 1976 C C . GLY A 1 254 ? 4.876 -9.898 -17.499 1.00 96.25 254 GLY A C 1
ATOM 1977 O O . GLY A 1 254 ? 5.966 -9.556 -17.025 1.00 96.25 254 GLY A O 1
ATOM 1978 N N . SER A 1 255 ? 4.243 -10.990 -17.071 1.00 97.69 255 SER A N 1
ATOM 1979 C CA . SER A 1 255 ? 4.713 -11.801 -15.945 1.00 97.69 255 SER A CA 1
ATOM 1980 C C . SER A 1 255 ? 4.756 -13.303 -16.258 1.00 97.69 255 SER A C 1
ATOM 1982 O O . SER A 1 255 ? 3.993 -13.816 -17.077 1.00 97.69 255 SER A O 1
ATOM 1984 N N . ASN A 1 256 ? 5.673 -14.025 -15.605 1.00 98.06 256 ASN A N 1
ATOM 1985 C CA . ASN A 1 256 ? 5.696 -15.499 -15.525 1.00 98.06 256 ASN A CA 1
ATOM 1986 C C . ASN A 1 256 ? 5.637 -15.980 -14.061 1.00 98.06 256 ASN A C 1
ATOM 1988 O O . ASN A 1 256 ? 6.015 -17.113 -13.730 1.00 98.06 256 ASN A O 1
ATOM 1992 N N . TRP A 1 257 ? 5.227 -15.095 -13.152 1.00 97.75 257 TRP A N 1
ATOM 1993 C CA . TRP A 1 257 ? 5.090 -15.405 -11.737 1.00 97.75 257 TRP A CA 1
ATOM 1994 C C . TRP A 1 257 ? 4.033 -16.502 -11.498 1.00 97.75 257 TRP A C 1
ATOM 1996 O O . TRP A 1 257 ? 3.003 -16.488 -12.161 1.00 97.75 257 TRP A O 1
ATOM 2006 N N . PRO A 1 258 ? 4.228 -17.460 -10.573 1.00 97.19 258 PRO A N 1
ATOM 2007 C CA . PRO A 1 258 ? 5.377 -17.627 -9.679 1.00 97.19 258 PRO A CA 1
ATOM 2008 C C . PRO A 1 258 ? 6.496 -18.501 -10.251 1.00 97.19 258 PRO A C 1
ATOM 2010 O O . PRO A 1 258 ? 7.550 -18.608 -9.630 1.00 97.19 258 PRO A O 1
ATOM 2013 N N . SER A 1 259 ? 6.283 -19.136 -11.409 1.00 96.31 259 SER A N 1
ATOM 2014 C CA . SER A 1 259 ? 7.238 -20.105 -11.964 1.00 96.31 259 SER A CA 1
ATOM 2015 C C . SER A 1 259 ? 8.587 -19.480 -12.307 1.00 96.31 259 SER A C 1
ATOM 2017 O O . SER A 1 259 ? 9.609 -20.126 -12.126 1.00 96.31 259 SER A O 1
ATOM 2019 N N . LYS A 1 260 ? 8.576 -18.218 -12.770 1.00 95.38 260 LYS A N 1
ATOM 2020 C CA . LYS A 1 260 ? 9.740 -17.479 -13.294 1.00 95.38 260 LYS A CA 1
ATOM 2021 C C . LYS A 1 260 ? 10.359 -18.102 -14.552 1.00 95.38 260 LYS A C 1
ATOM 2023 O O . LYS A 1 260 ? 11.366 -17.593 -15.034 1.00 95.38 260 LYS A O 1
ATOM 2028 N N . GLU A 1 261 ? 9.735 -19.142 -15.095 1.00 97.00 261 GLU A N 1
ATOM 2029 C CA . GLU A 1 261 ? 10.171 -19.816 -16.310 1.00 97.00 261 GLU A CA 1
ATOM 2030 C C . GLU A 1 261 ? 9.622 -19.102 -17.555 1.00 97.00 261 GLU A C 1
ATOM 2032 O O . GLU A 1 261 ? 8.476 -18.630 -17.535 1.00 97.00 261 GLU A O 1
ATOM 2037 N N . PRO A 1 262 ? 10.391 -19.044 -18.659 1.00 95.50 262 PRO A N 1
ATOM 2038 C CA . PRO A 1 262 ? 9.947 -18.401 -19.889 1.00 95.50 262 PRO A CA 1
ATOM 2039 C C . PRO A 1 262 ? 8.612 -18.969 -20.379 1.00 95.50 262 PRO A C 1
ATOM 2041 O O . PRO A 1 262 ? 8.397 -20.183 -20.376 1.00 95.50 262 PRO A O 1
ATOM 2044 N N . ASN A 1 263 ? 7.728 -18.094 -20.866 1.00 96.81 263 ASN A N 1
ATOM 2045 C CA . ASN A 1 263 ? 6.472 -18.484 -21.515 1.00 96.81 263 ASN A CA 1
ATOM 2046 C C . ASN A 1 263 ? 5.502 -19.292 -20.632 1.00 96.81 263 ASN A C 1
ATOM 2048 O O . ASN A 1 263 ? 4.568 -19.899 -21.160 1.00 96.81 263 ASN A O 1
ATOM 2052 N N . GLN A 1 264 ? 5.659 -19.280 -19.307 1.00 98.00 264 GLN A N 1
ATOM 2053 C CA . GLN A 1 264 ? 4.660 -19.839 -18.395 1.00 98.00 264 GLN A CA 1
ATOM 2054 C C . GLN A 1 264 ? 3.585 -18.801 -18.056 1.00 98.00 264 GLN A C 1
ATOM 2056 O O . GLN A 1 264 ? 3.920 -17.638 -17.819 1.00 98.00 264 GLN A O 1
ATOM 2061 N N . PRO A 1 265 ? 2.292 -19.172 -18.042 1.00 97.38 265 PRO A N 1
ATOM 2062 C CA . PRO A 1 265 ? 1.230 -18.231 -17.714 1.00 97.38 265 PRO A CA 1
ATOM 2063 C C . PRO A 1 265 ? 1.383 -17.726 -16.271 1.00 97.38 265 PRO A C 1
ATOM 2065 O O . PRO A 1 265 ? 1.707 -18.522 -15.379 1.00 97.38 265 PRO A O 1
ATOM 2068 N N . PRO A 1 266 ? 1.159 -16.425 -16.031 1.00 97.94 266 PRO A N 1
ATOM 2069 C CA . PRO A 1 266 ? 1.220 -15.888 -14.692 1.00 97.94 266 PRO A CA 1
ATOM 2070 C C . PRO A 1 266 ? 0.010 -16.340 -13.866 1.00 97.94 266 PRO A C 1
ATOM 2072 O O . PRO A 1 266 ? -1.052 -16.647 -14.409 1.00 97.94 266 PRO A O 1
ATOM 2075 N N . ARG A 1 267 ? 0.189 -16.440 -12.549 1.00 97.81 267 ARG A N 1
ATOM 2076 C CA . ARG A 1 267 ? -0.843 -16.883 -11.604 1.00 97.81 267 ARG A CA 1
ATOM 2077 C C . ARG A 1 267 ? -0.719 -16.123 -10.293 1.00 97.81 267 ARG A C 1
ATOM 2079 O O . ARG A 1 267 ? 0.383 -16.071 -9.745 1.00 97.81 267 ARG A O 1
ATOM 2086 N N . SER A 1 268 ? -1.835 -15.619 -9.769 1.00 97.62 268 SER A N 1
ATOM 2087 C CA . SER A 1 268 ? -1.907 -15.134 -8.387 1.00 97.62 268 SER A CA 1
ATOM 2088 C C . SER A 1 268 ? -1.446 -16.225 -7.418 1.00 97.62 268 SER A C 1
ATOM 2090 O O . SER A 1 268 ? -1.566 -17.424 -7.699 1.00 97.62 268 SER A O 1
ATOM 2092 N N . SER A 1 269 ? -0.888 -15.827 -6.280 1.00 96.75 269 SER A N 1
ATOM 2093 C CA . SER A 1 269 ? -0.318 -16.778 -5.323 1.00 96.75 269 SER A CA 1
ATOM 2094 C C . SER A 1 269 ? -0.318 -16.233 -3.906 1.00 96.75 269 SER A C 1
ATOM 2096 O O . SER A 1 269 ? -0.236 -15.026 -3.730 1.00 96.75 269 SER A O 1
ATOM 2098 N N . ILE A 1 270 ? -0.243 -17.127 -2.923 1.00 97.00 270 ILE A N 1
ATOM 2099 C CA . ILE A 1 270 ? 0.164 -16.796 -1.555 1.00 97.00 270 ILE A CA 1
ATOM 2100 C C . ILE A 1 270 ? 1.642 -17.176 -1.394 1.00 97.00 270 ILE A C 1
ATOM 2102 O O . ILE A 1 270 ? 2.041 -18.300 -1.711 1.00 97.00 270 ILE A O 1
ATOM 2106 N N . VAL A 1 271 ? 2.460 -16.251 -0.895 1.00 97.06 271 VAL A N 1
ATOM 2107 C CA . VAL A 1 271 ? 3.892 -16.439 -0.629 1.00 97.06 271 VAL A CA 1
ATOM 2108 C C . VAL A 1 271 ? 4.134 -16.406 0.868 1.00 97.06 271 VAL A C 1
ATOM 2110 O O . VAL A 1 271 ? 3.793 -15.432 1.518 1.00 97.06 271 VAL A O 1
ATOM 2113 N N . GLY A 1 272 ? 4.779 -17.438 1.413 1.00 97.38 272 GLY A N 1
ATOM 2114 C CA . GLY A 1 272 ? 5.279 -17.412 2.788 1.00 97.38 272 GLY A CA 1
ATOM 2115 C C . GLY A 1 272 ? 6.711 -16.884 2.848 1.00 97.38 272 GLY A C 1
ATOM 2116 O O . GLY A 1 272 ? 7.641 -17.561 2.404 1.00 97.38 272 GLY A O 1
ATOM 2117 N N . VAL A 1 273 ? 6.906 -15.705 3.432 1.00 97.62 273 VAL A N 1
ATOM 2118 C CA . VAL A 1 273 ? 8.222 -15.122 3.716 1.00 97.62 273 VAL A CA 1
ATOM 2119 C C . VAL A 1 273 ? 8.670 -15.563 5.103 1.00 97.62 273 VAL A C 1
ATOM 2121 O O . VAL A 1 273 ? 7.926 -15.434 6.069 1.00 97.62 273 VAL A O 1
ATOM 2124 N N . ARG A 1 274 ? 9.889 -16.102 5.216 1.00 97.81 274 ARG A N 1
ATOM 2125 C CA . ARG A 1 274 ? 10.458 -16.596 6.480 1.00 97.81 274 ARG A CA 1
ATOM 2126 C C . ARG A 1 274 ? 11.924 -16.227 6.603 1.00 97.81 274 ARG A C 1
ATOM 2128 O O . ARG A 1 274 ? 12.668 -16.241 5.619 1.00 97.81 274 ARG A O 1
ATOM 2135 N N . ARG A 1 275 ? 12.388 -16.009 7.833 1.00 97.44 275 ARG A N 1
ATOM 2136 C CA . ARG A 1 275 ? 13.829 -15.934 8.101 1.00 97.44 275 ARG A CA 1
ATOM 2137 C C . ARG A 1 275 ? 14.457 -17.312 7.904 1.00 97.44 275 ARG A C 1
ATOM 2139 O O . ARG A 1 275 ? 13.934 -18.316 8.380 1.00 97.44 275 ARG A O 1
ATOM 2146 N N . LYS A 1 276 ? 15.644 -17.369 7.290 1.00 97.38 276 LYS A N 1
ATOM 2147 C CA . LYS A 1 276 ? 16.389 -18.631 7.084 1.00 97.38 276 LYS A CA 1
ATOM 2148 C C . LYS A 1 276 ? 16.704 -19.378 8.387 1.00 97.38 276 LYS A C 1
ATOM 2150 O O . LYS A 1 276 ? 16.820 -20.594 8.379 1.00 97.38 276 LYS A O 1
ATOM 2155 N N . ASN A 1 277 ? 16.843 -18.655 9.499 1.00 97.06 277 ASN A N 1
ATOM 2156 C CA . ASN A 1 277 ? 17.080 -19.227 10.827 1.00 97.06 277 ASN A CA 1
ATOM 2157 C C . ASN A 1 277 ? 15.785 -19.592 11.581 1.00 97.06 277 ASN A C 1
ATOM 2159 O O . ASN A 1 277 ? 15.858 -19.947 12.754 1.00 97.06 277 ASN A O 1
ATOM 2163 N N . ASN A 1 278 ? 14.621 -19.470 10.931 1.00 94.44 278 ASN A N 1
ATOM 2164 C CA . ASN A 1 278 ? 13.299 -19.776 11.475 1.00 94.44 278 ASN A CA 1
ATOM 2165 C C . ASN A 1 278 ? 12.953 -19.044 12.791 1.00 94.44 278 ASN A C 1
ATOM 2167 O O . ASN A 1 278 ? 12.145 -19.535 13.581 1.00 94.44 278 ASN A O 1
ATOM 2171 N N . LYS A 1 279 ? 13.590 -17.895 13.051 1.00 97.25 279 LYS A N 1
ATOM 2172 C CA . LYS A 1 279 ? 13.196 -16.974 14.127 1.00 97.25 279 LYS A CA 1
ATOM 2173 C C . LYS A 1 279 ? 12.017 -16.100 13.672 1.00 97.25 279 LYS A C 1
ATOM 2175 O O . LYS A 1 279 ? 11.850 -15.948 12.458 1.00 97.25 279 LYS A O 1
ATOM 2180 N N . PRO A 1 280 ? 11.258 -15.504 14.612 1.00 96.94 280 PRO A N 1
ATOM 2181 C CA . PRO A 1 280 ? 10.282 -14.467 14.294 1.00 96.94 280 PRO A CA 1
ATOM 2182 C C . PRO A 1 280 ? 10.867 -13.376 13.392 1.00 96.94 280 PRO A C 1
ATOM 2184 O O . PRO A 1 280 ? 12.063 -13.053 13.487 1.00 96.94 280 PRO A O 1
ATOM 2187 N N . ILE A 1 281 ? 10.043 -12.869 12.475 1.00 95.44 281 ILE A N 1
ATOM 2188 C CA . ILE A 1 281 ? 10.419 -11.802 11.540 1.00 95.44 281 ILE A CA 1
ATOM 2189 C C . ILE A 1 281 ? 10.775 -10.538 12.319 1.00 95.44 281 ILE A C 1
ATOM 2191 O O . ILE A 1 281 ? 11.822 -9.949 12.036 1.00 95.44 281 ILE A O 1
ATOM 2195 N N . VAL A 1 282 ? 9.977 -10.227 13.343 1.00 88.25 282 VAL A N 1
ATOM 2196 C CA . VAL A 1 282 ? 10.082 -9.029 14.179 1.00 88.25 282 VAL A CA 1
ATOM 2197 C C . VAL A 1 282 ? 10.681 -9.336 15.538 1.00 88.25 282 VAL A C 1
ATOM 2199 O O . VAL A 1 282 ? 10.355 -10.359 16.179 1.00 88.25 282 VAL A O 1
#